Protein AF-0000000065946110 (afdb_homodimer)

Nearest PDB structures (foldseek):
  1fpo-assembly1_A  TM=9.416E-01  e=5.265E-18  Escherichia coli
  1fpo-assembly3_C  TM=9.640E-01  e=5.151E-16  Escherichia coli
  4it5-assembly1_C  TM=9.375E-01  e=3.146E-11  Vibrio cholerae
  4it5-assembly1_A  TM=9.368E-01  e=2.853E-11  Vibrio cholerae
  3bvo-assembly1_A  TM=9.526E-01  e=2.478E-07  Homo sapiens

Radius of gyration: 28.39 Å; Cα contacts (8 Å, |Δi|>4): 290; chains: 2; bounding box: 48×89×59 Å

Organism: Klebsiella variicola (strain 342) (NCBI:txid507522)

pLDDT: mean 92.91, std 8.22, range [47.97, 98.56]

Foldseek 3Di:
DALCVLLPHDLALDDDLVSLVVSLVVQCVVLPLVVCVVPPPVSSVVSVVSNVSSVVSSVQNNDNLSSLQSSLVVVPDHLPPDPPPQPPPVLVVVLVVLVVVLVVCLVVLPLVVLVVSLVVLVVVLVVLSVVLNVCRVVVVSVVNSSSSVSSVSSVVSSVVSVVSNVVSVVD/DALCVLLPHDLALDDDLVSLVVSLVVQCVVLPLVVCVVPPPVSSVVSVVSNVSSVVSSVQNNDNLSSLQSSLVVVPDHLPPDPPDQPDPVLVVVLVVLVVVLVVCLVVLPLVVLVVSLVVLVVVLVVLSVVLNVCRVVVVSVVNSSSSVSSVSSVVSSVVSVVSNVVSVVD

Secondary structure (DSSP, 8-state):
--HHHHTT--SSS---HHHHHHHHHHHHHHH-GGGGTTS-HHHHHHHHHHHHHHHHHHHHHHSHHHHHHHHHHHTT--TTT-------HHHHHHHHHHHHHHHHHHHHT-HHHHHHHHHHHHHHHHHHHHHHHHHHHTT-HHHHHHHHHHHHHHHHHHHHHHHHHHHHH--/--HHHHTT--SSS---HHHHHHHHHHHHHHH-GGGGTTS-HHHHHHHHHHHHHHHHHHHHHHSHHHHHHHHHHHTT--TTT-------HHHHHHHHHHHHHHHHHHHHT-HHHHHHHHHHHHHHHHHHHHHHHHHHHTT-HHHHHHHHHHHHHHHHHHHHHHHHHHHHH--

Solvent-accessible surface area (backbone atoms only — not comparable to full-atom values): 19024 Å² total; per-residue (Å²): 135,56,60,35,59,73,60,74,40,74,92,53,85,82,71,58,66,65,58,52,50,52,40,50,52,53,50,46,67,72,35,35,50,77,81,30,67,84,46,60,68,70,56,33,53,49,25,47,54,51,42,51,50,51,51,51,37,48,61,33,61,72,35,71,68,51,28,48,51,50,56,38,38,78,72,73,39,54,73,88,76,45,76,78,63,81,76,51,40,69,59,47,51,49,53,50,51,51,53,52,49,51,51,52,34,61,74,64,64,38,64,70,62,46,55,53,47,52,53,51,50,49,52,54,44,51,54,49,48,52,50,30,53,53,25,54,72,69,62,38,56,69,64,22,51,54,41,49,55,53,46,50,54,48,49,53,51,49,52,52,52,52,52,50,50,53,56,59,62,76,97,134,56,60,36,59,74,60,73,40,73,91,53,85,83,71,59,65,67,59,50,50,52,40,50,50,53,50,45,68,74,34,36,51,78,80,29,67,86,47,57,67,70,55,33,53,50,25,46,52,50,42,51,50,51,52,51,37,49,60,32,59,72,35,70,66,52,26,48,50,50,56,38,38,77,72,74,39,53,74,86,74,43,78,78,62,83,76,50,40,71,58,46,51,49,53,51,52,50,52,51,50,50,51,51,33,60,75,64,64,37,63,69,61,46,54,53,48,52,53,50,50,50,52,54,44,52,55,50,48,52,49,31,52,53,25,54,73,68,63,38,58,69,64,22,52,53,42,50,55,53,47,51,54,49,50,53,51,49,52,52,51,52,50,51,51,54,57,58,63,78,96

InterPro domains:
  IPR001623 DnaJ domain [PF00226] (2-70)
  IPR001623 DnaJ domain [PS50076] (2-74)
  IPR001623 DnaJ domain [SM00271] (1-66)
  IPR001623 DnaJ domain [cd06257] (2-61)
  IPR004640 Co-chaperone Hsc20 [MF_00682] (1-169)
  IPR004640 Co-chaperone Hsc20 [PTHR14021] (2-162)
  IPR004640 Co-chaperone Hsc20 [TIGR00714] (13-168)
  IPR009073 Co-chaperone HscB, C-terminal oligomerisation domain [PF07743] (88-161)
  IPR036386 HscB, C-terminal domain superfamily [G3DSA:1.20.1280.20] (80-170)
  IPR036386 HscB, C-terminal domain superfamily [SSF47144] (77-170)
  IPR036869 Chaperone J-domain superfamily [G3DSA:1.10.287.110] (1-79)
  IPR036869 Chaperone J-domain superfamily [SSF46565] (1-75)

Structure (mmCIF, N/CA/C/O backbone):
data_AF-0000000065946110-model_v1
#
loop_
_entity.id
_entity.type
_entity.pdbx_description
1 polymer 'Co-chaperone protein HscB'
#
loop_
_atom_site.group_PDB
_atom_site.id
_atom_site.type_symbol
_atom_site.label_atom_id
_atom_site.label_alt_id
_atom_site.label_comp_id
_atom_site.label_asym_id
_atom_site.label_entity_id
_atom_site.label_seq_id
_atom_site.pdbx_PDB_ins_code
_atom_site.Cartn_x
_atom_site.Cartn_y
_atom_site.Cartn_z
_atom_site.occupancy
_atom_site.B_iso_or_equiv
_atom_site.auth_seq_id
_atom_site.auth_comp_id
_atom_site.auth_asym_id
_atom_site.auth_atom_id
_atom_site.pdbx_PDB_model_num
ATOM 1 N N . MET A 1 1 ? -8.867 36.375 7.844 1 82.69 1 MET A N 1
ATOM 2 C CA . MET A 1 1 ? -7.531 36.406 8.43 1 82.69 1 MET A CA 1
ATOM 3 C C . MET A 1 1 ? -6.926 35 8.461 1 82.69 1 MET A C 1
ATOM 5 O O . MET A 1 1 ? -7.594 34.031 8.852 1 82.69 1 MET A O 1
ATOM 9 N N . ASP A 1 2 ? -5.691 34.875 7.871 1 94.12 2 ASP A N 1
ATOM 10 C CA . ASP A 1 2 ? -5.102 33.531 7.848 1 94.12 2 ASP A CA 1
ATOM 11 C C . ASP A 1 2 ? -4.473 33.188 9.195 1 94.12 2 ASP A C 1
ATOM 13 O O . ASP A 1 2 ? -4.273 34.062 10.039 1 94.12 2 ASP A O 1
ATOM 17 N N . TYR A 1 3 ? -4.164 31.984 9.398 1 97.25 3 TYR A N 1
ATOM 18 C CA . TYR A 1 3 ? -3.734 31.469 10.695 1 97.25 3 TYR A CA 1
ATOM 19 C C . TYR A 1 3 ? -2.395 32.062 11.102 1 97.25 3 TYR A C 1
ATOM 21 O O . TYR A 1 3 ? -2.131 32.281 12.289 1 97.25 3 TYR A O 1
ATOM 29 N N . PHE A 1 4 ? -1.511 32.406 10.102 1 97.12 4 PHE A N 1
ATOM 30 C CA . PHE A 1 4 ? -0.227 33 10.422 1 97.12 4 PHE A CA 1
ATOM 31 C C . PHE A 1 4 ? -0.422 34.406 10.984 1 97.12 4 PHE A C 1
ATOM 33 O O . PHE A 1 4 ? 0.166 34.75 12.016 1 97.12 4 PHE A O 1
ATOM 40 N N . THR A 1 5 ? -1.258 35.125 10.383 1 95.88 5 THR A N 1
ATOM 41 C CA . THR A 1 5 ? -1.57 36.5 10.828 1 95.88 5 THR A CA 1
ATOM 42 C C . THR A 1 5 ? -2.215 36.469 12.211 1 95.88 5 THR A C 1
ATOM 44 O O . THR A 1 5 ? -1.928 37.312 13.047 1 95.88 5 THR A O 1
ATOM 47 N N . LEU A 1 6 ? -3.09 35.469 12.367 1 96.19 6 LEU A N 1
ATOM 48 C CA . LEU A 1 6 ? -3.744 35.312 13.664 1 96.19 6 LEU A CA 1
ATOM 49 C C . LEU A 1 6 ? -2.715 35.25 14.789 1 96.19 6 LEU A C 1
ATOM 51 O O . LEU A 1 6 ? -2.92 35.812 15.867 1 96.19 6 LEU A O 1
ATOM 55 N N . PHE A 1 7 ? -1.602 34.625 14.547 1 96.88 7 PHE A N 1
ATOM 56 C CA . PHE A 1 7 ? -0.585 34.438 15.57 1 96.88 7 PHE A CA 1
ATOM 57 C C . PHE A 1 7 ? 0.538 35.469 15.43 1 96.88 7 PHE A C 1
ATOM 59 O O . PHE A 1 7 ? 1.576 35.344 16.078 1 96.88 7 PHE A O 1
ATOM 66 N N . GLY A 1 8 ? 0.345 36.406 14.547 1 94.81 8 GLY A N 1
ATOM 67 C CA . GLY A 1 8 ? 1.339 37.438 14.344 1 94.81 8 GLY A CA 1
ATOM 68 C C . GLY A 1 8 ? 2.625 36.938 13.719 1 94.81 8 GLY A C 1
ATOM 69 O O . GLY A 1 8 ? 3.711 37.406 14.047 1 94.81 8 GLY A O 1
ATOM 70 N N . LEU A 1 9 ? 2.559 35.906 13 1 95.44 9 LEU A N 1
ATOM 71 C CA . LEU A 1 9 ? 3.705 35.312 12.336 1 95.44 9 LEU A CA 1
ATOM 72 C C . LEU A 1 9 ? 3.643 35.531 10.828 1 95.44 9 LEU A C 1
ATOM 74 O O . LEU A 1 9 ? 2.557 35.688 10.266 1 95.44 9 LEU A O 1
ATOM 78 N N . PRO A 1 10 ? 4.867 35.625 10.211 1 93.19 10 PRO A N 1
ATOM 79 C CA . PRO A 1 10 ? 4.828 35.688 8.75 1 93.19 10 PRO A CA 1
ATOM 80 C C . PRO A 1 10 ? 4.277 34.406 8.133 1 93.19 10 PRO A C 1
ATOM 82 O O . PRO A 1 10 ? 4.449 33.312 8.688 1 93.19 10 PRO A O 1
ATOM 85 N N . ALA A 1 11 ? 3.66 34.5 6.961 1 92.88 11 ALA A N 1
ATOM 86 C CA . ALA A 1 11 ? 3.131 33.344 6.25 1 92.88 11 ALA A CA 1
ATOM 87 C C . ALA A 1 11 ? 4.25 32.562 5.559 1 92.88 11 ALA A C 1
ATOM 89 O O . ALA A 1 11 ? 4.387 32.625 4.336 1 92.88 11 ALA A O 1
ATOM 90 N N . SER A 1 12 ? 5.047 31.875 6.32 1 94.44 12 SER A N 1
ATOM 91 C CA . SER A 1 12 ? 6.168 31.062 5.855 1 94.44 12 SER A CA 1
ATOM 92 C C . SER A 1 12 ? 6.195 29.719 6.555 1 94.44 12 SER A C 1
ATOM 94 O O . SER A 1 12 ? 5.629 29.562 7.641 1 94.44 12 SER A O 1
ATOM 96 N N . TYR A 1 13 ? 6.762 28.797 5.895 1 96.81 13 TYR A N 1
ATOM 97 C CA . TYR A 1 13 ? 6.805 27.469 6.488 1 96.81 13 TYR A CA 1
ATOM 98 C C . TYR A 1 13 ? 7.691 27.453 7.727 1 96.81 13 TYR A C 1
ATOM 100 O O . TYR A 1 13 ? 7.352 26.812 8.734 1 96.81 13 TYR A O 1
ATOM 108 N N . THR A 1 14 ? 8.883 28.016 7.543 1 94 14 THR A N 1
ATOM 109 C CA . THR A 1 14 ? 9.773 28.078 8.703 1 94 14 THR A CA 1
ATOM 110 C C . THR A 1 14 ? 9.219 29.016 9.758 1 94 14 THR A C 1
ATOM 112 O O . THR A 1 14 ? 8.906 30.188 9.469 1 94 14 THR A O 1
ATOM 115 N N . LEU A 1 15 ? 8.93 28.453 10.93 1 93.75 15 LEU A N 1
ATOM 116 C CA . LEU A 1 15 ? 8.453 29.297 12.016 1 93.75 15 LEU A CA 1
ATOM 117 C C . LEU A 1 15 ? 8.953 28.781 13.367 1 93.75 15 LEU A C 1
ATOM 119 O O . LEU A 1 15 ? 9.406 27.641 13.469 1 93.75 15 LEU A O 1
ATOM 123 N N . SER A 1 16 ? 9 29.625 14.328 1 94.06 16 SER A N 1
ATOM 124 C CA . SER A 1 16 ? 9.375 29.266 15.688 1 94.06 16 SER A CA 1
ATOM 125 C C . SER A 1 16 ? 8.211 28.609 16.438 1 94.06 16 SER A C 1
ATOM 127 O O . SER A 1 16 ? 7.223 29.281 16.75 1 94.06 16 SER A O 1
ATOM 129 N N . LEU A 1 17 ? 8.359 27.375 16.75 1 95.19 17 LEU A N 1
ATOM 130 C CA . LEU A 1 17 ? 7.32 26.688 17.5 1 95.19 17 LEU A CA 1
ATOM 131 C C . LEU A 1 17 ? 7.152 27.281 18.891 1 95.19 17 LEU A C 1
ATOM 133 O O . LEU A 1 17 ? 6.051 27.297 19.438 1 95.19 17 LEU A O 1
ATOM 137 N N . GLU A 1 18 ? 8.242 27.766 19.391 1 95.75 18 GLU A N 1
ATOM 138 C CA . GLU A 1 18 ? 8.188 28.438 20.688 1 95.75 18 GLU A CA 1
ATOM 139 C C . GLU A 1 18 ? 7.336 29.703 20.625 1 95.75 18 GLU A C 1
ATOM 141 O O . GLU A 1 18 ? 6.473 29.922 21.484 1 95.75 18 GLU A O 1
ATOM 146 N N . GLN A 1 19 ? 7.645 30.484 19.641 1 96 19 GLN A N 1
ATOM 147 C CA . GLN A 1 19 ? 6.859 31.703 19.469 1 96 19 GLN A CA 1
ATOM 148 C C . GLN A 1 19 ? 5.387 31.375 19.234 1 96 19 GLN A C 1
ATOM 150 O O . GLN A 1 19 ? 4.504 32.062 19.781 1 96 19 GLN A O 1
ATOM 155 N N . LEU A 1 20 ? 5.09 30.422 18.422 1 97.44 20 LEU A N 1
ATOM 156 C CA . LEU A 1 20 ? 3.727 29.984 18.156 1 97.44 20 LEU A CA 1
ATOM 157 C C . LEU A 1 20 ? 3.021 29.594 19.453 1 97.44 20 LEU A C 1
ATOM 159 O O . LEU A 1 20 ? 1.871 29.969 19.672 1 97.44 20 LEU A O 1
ATOM 163 N N . ALA A 1 21 ? 3.684 28.812 20.266 1 97.19 21 ALA A N 1
ATOM 164 C CA . ALA A 1 21 ? 3.115 28.359 21.531 1 97.19 21 ALA A CA 1
ATOM 165 C C . ALA A 1 21 ? 2.809 29.547 22.438 1 97.19 21 ALA A C 1
ATOM 167 O O . ALA A 1 21 ? 1.753 29.578 23.078 1 97.19 21 ALA A O 1
ATOM 168 N N . VAL A 1 22 ? 3.736 30.469 22.547 1 96.62 22 VAL A N 1
ATOM 169 C CA . VAL A 1 22 ? 3.559 31.656 23.391 1 96.62 22 VAL A CA 1
ATOM 170 C C . VAL A 1 22 ? 2.334 32.438 22.938 1 96.62 22 VAL A C 1
ATOM 172 O O . VAL A 1 22 ? 1.499 32.844 23.75 1 96.62 22 VAL A O 1
ATOM 175 N N . ARG A 1 23 ? 2.264 32.688 21.656 1 96.44 23 ARG A N 1
ATOM 176 C CA . ARG A 1 23 ? 1.137 33.406 21.094 1 96.44 23 ARG A CA 1
ATOM 177 C C . ARG A 1 23 ? -0.173 32.656 21.312 1 96.44 23 ARG A C 1
ATOM 179 O O . ARG A 1 23 ? -1.215 33.281 21.547 1 96.44 23 ARG A O 1
ATOM 186 N N . TYR A 1 24 ? -0.196 31.344 21.125 1 97.5 24 TYR A N 1
ATOM 187 C CA . TYR A 1 24 ? -1.369 30.516 21.375 1 97.5 24 TYR A CA 1
ATOM 188 C C . TYR A 1 24 ? -1.88 30.703 22.797 1 97.5 24 TYR A C 1
ATOM 190 O O . TYR A 1 24 ? -3.074 30.906 23.016 1 97.5 24 TYR A O 1
ATOM 198 N N . GLN A 1 25 ? -0.943 30.656 23.734 1 96.06 25 GLN A N 1
ATOM 199 C CA . GLN A 1 25 ? -1.317 30.812 25.125 1 96.06 25 GLN A CA 1
ATOM 200 C C . GLN A 1 25 ? -1.891 32.219 25.391 1 96.06 25 GLN A C 1
ATOM 202 O O . GLN A 1 25 ? -2.877 32.344 26.125 1 96.06 25 GLN A O 1
ATOM 207 N N . ASP A 1 26 ? -1.274 33.188 24.875 1 96.25 26 ASP A N 1
ATOM 208 C CA . ASP A 1 26 ? -1.737 34.562 25.031 1 96.25 26 ASP A CA 1
ATOM 209 C C . ASP A 1 26 ? -3.16 34.719 24.5 1 96.25 26 ASP A C 1
ATOM 211 O O . ASP A 1 26 ? -4.016 35.312 25.172 1 96.25 26 ASP A O 1
ATOM 215 N N . LEU A 1 27 ? -3.406 34.219 23.344 1 95.38 27 LEU A N 1
ATOM 216 C CA . LEU A 1 27 ? -4.719 34.344 22.719 1 95.38 27 LEU A CA 1
ATOM 217 C C . LEU A 1 27 ? -5.766 33.562 23.484 1 95.38 27 LEU A C 1
ATOM 219 O O . LEU A 1 27 ? -6.906 34 23.625 1 95.38 27 LEU A O 1
ATOM 223 N N . GLN A 1 28 ? -5.391 32.375 23.875 1 92.06 28 GLN A N 1
ATOM 224 C CA . GLN A 1 28 ? -6.316 31.562 24.641 1 92.06 28 GLN A CA 1
ATOM 225 C C . GLN A 1 28 ? -6.73 32.25 25.938 1 92.06 28 GLN A C 1
ATOM 227 O O . GLN A 1 28 ? -7.887 32.188 26.344 1 92.06 28 GLN A O 1
ATOM 232 N N . ARG A 1 29 ? -5.762 32.906 26.594 1 92.56 29 ARG A N 1
ATOM 233 C CA . ARG A 1 29 ? -6.055 33.656 27.812 1 92.56 29 ARG A CA 1
ATOM 234 C C . ARG A 1 29 ? -6.988 34.812 27.531 1 92.56 29 ARG A C 1
ATOM 236 O O . ARG A 1 29 ? -7.898 35.094 28.312 1 92.56 29 ARG A O 1
ATOM 243 N N . GLN A 1 30 ? -6.797 35.375 26.469 1 91.81 30 GLN A N 1
ATOM 244 C CA . GLN A 1 30 ? -7.559 36.594 26.109 1 91.81 30 GLN A CA 1
ATOM 245 C C . GLN A 1 30 ? -8.992 36.219 25.719 1 91.81 30 GLN A C 1
ATOM 247 O O . GLN A 1 30 ? -9.922 36.969 26 1 91.81 30 GLN A O 1
ATOM 252 N N . TYR A 1 31 ? -9.211 35.031 25.109 1 91 31 TYR A N 1
ATOM 253 C CA . TYR A 1 31 ? -10.516 34.75 24.531 1 91 31 TYR A CA 1
ATOM 254 C C . TYR A 1 31 ? -11.117 33.5 25.172 1 91 31 TYR A C 1
ATOM 256 O O . TYR A 1 31 ? -12.055 32.906 24.641 1 91 31 TYR A O 1
ATOM 264 N N . HIS A 1 32 ? -10.578 33.094 26.25 1 89.75 32 HIS A N 1
ATOM 265 C CA . HIS A 1 32 ? -11.117 31.906 26.906 1 89.75 32 HIS A CA 1
ATOM 266 C C . HIS A 1 32 ? -12.594 32.094 27.25 1 89.75 32 HIS A C 1
ATOM 268 O O . HIS A 1 32 ? -12.977 33.094 27.844 1 89.75 32 HIS A O 1
ATOM 274 N N . PRO A 1 33 ? -13.32 31.094 26.891 1 86.88 33 PRO A N 1
ATOM 275 C CA . PRO A 1 33 ? -14.766 31.234 27.078 1 86.88 33 PRO A CA 1
ATOM 276 C C . PRO A 1 33 ? -15.148 31.562 28.516 1 86.88 33 PRO A C 1
ATOM 278 O O . PRO A 1 33 ? -16.109 32.281 28.75 1 86.88 33 PRO A O 1
ATOM 281 N N . ASP A 1 34 ? -14.43 31.031 29.453 1 88.38 34 ASP A N 1
ATOM 282 C CA . ASP A 1 34 ? -14.703 31.25 30.859 1 88.38 34 ASP A CA 1
ATOM 283 C C . ASP A 1 34 ? -14.641 32.719 31.219 1 88.38 34 ASP A C 1
ATOM 285 O O . ASP A 1 34 ? -15.266 33.188 32.188 1 88.38 34 ASP A O 1
ATOM 289 N N . LYS A 1 35 ? -13.875 33.531 30.531 1 88.69 35 LYS A N 1
ATOM 290 C CA . LYS A 1 35 ? -13.75 34.938 30.781 1 88.69 35 LYS A CA 1
ATOM 291 C C . LYS A 1 35 ? -15.016 35.688 30.359 1 88.69 35 LYS A C 1
ATOM 293 O O . LYS A 1 35 ? -15.242 36.812 30.797 1 88.69 35 LYS A O 1
ATOM 298 N N . PHE A 1 36 ? -15.789 35.031 29.594 1 90 36 PHE A N 1
ATOM 299 C CA . PHE A 1 36 ? -16.984 35.688 29.078 1 90 36 PHE A CA 1
ATOM 300 C C . PHE A 1 36 ? -18.25 35.031 29.625 1 90 36 PHE A C 1
ATOM 302 O O . PHE A 1 36 ? -19.328 35.188 29.047 1 90 36 PHE A O 1
ATOM 309 N N . ALA A 1 37 ? -18.031 34.25 30.578 1 88.38 37 ALA A N 1
ATOM 310 C CA . ALA A 1 37 ? -19.125 33.5 31.156 1 88.38 37 ALA A CA 1
ATOM 311 C C . ALA A 1 37 ? -20.266 34.406 31.562 1 88.38 37 ALA A C 1
ATOM 313 O O . ALA A 1 37 ? -21.438 34.062 31.469 1 88.38 37 ALA A O 1
ATOM 314 N N . SER A 1 38 ? -19.969 35.625 31.969 1 91.62 38 SER A N 1
ATOM 315 C CA . SER A 1 38 ? -20.984 36.562 32.438 1 91.62 38 SER A CA 1
ATOM 316 C C . SER A 1 38 ? -21.375 37.562 31.375 1 91.62 38 SER A C 1
ATOM 318 O O . SER A 1 38 ? -22.188 38.438 31.594 1 91.62 38 SER A O 1
ATOM 320 N N . ALA A 1 39 ? -20.812 37.438 30.281 1 89.88 39 ALA A N 1
ATOM 321 C CA . ALA A 1 39 ? -21.062 38.375 29.172 1 89.88 39 ALA A CA 1
ATOM 322 C C . ALA A 1 39 ? -22.375 38.031 28.469 1 89.88 39 ALA A C 1
ATOM 324 O O . ALA A 1 39 ? -22.953 36.969 28.703 1 89.88 39 ALA A O 1
ATOM 325 N N . PRO A 1 40 ? -22.969 39.031 27.734 1 93.06 40 PRO A N 1
ATOM 326 C CA . PRO A 1 40 ? -24.156 38.75 26.938 1 93.06 40 PRO A CA 1
ATOM 327 C C . PRO A 1 40 ? -23.984 37.562 26 1 93.06 40 PRO A C 1
ATOM 329 O O . PRO A 1 40 ? -22.844 37.219 25.625 1 93.06 40 PRO A O 1
ATOM 332 N N . ALA A 1 41 ? -25.016 36.875 25.594 1 90.62 41 ALA A N 1
ATOM 333 C CA . ALA A 1 41 ? -25.016 35.625 24.812 1 90.62 41 ALA A CA 1
ATOM 334 C C . ALA A 1 41 ? -24.25 35.812 23.5 1 90.62 41 ALA A C 1
ATOM 336 O O . ALA A 1 41 ? -23.516 34.906 23.094 1 90.62 41 ALA A O 1
ATOM 337 N N . ALA A 1 42 ? -24.438 36.938 22.906 1 92.5 42 ALA A N 1
ATOM 338 C CA . ALA A 1 42 ? -23.766 37.219 21.641 1 92.5 42 ALA A CA 1
ATOM 339 C C . ALA A 1 42 ? -22.25 37.219 21.828 1 92.5 42 ALA A C 1
ATOM 341 O O . ALA A 1 42 ? -21.5 36.719 20.984 1 92.5 42 ALA A O 1
ATOM 342 N N . GLU A 1 43 ? -21.812 37.781 22.953 1 90.38 43 GLU A N 1
ATOM 343 C CA . GLU A 1 43 ? -20.391 37.844 23.25 1 90.38 43 GLU A CA 1
ATOM 344 C C . GLU A 1 43 ? -19.844 36.469 23.641 1 90.38 43 GLU A C 1
ATOM 346 O O . GLU A 1 43 ? -18.703 36.125 23.328 1 90.38 43 GLU A O 1
ATOM 351 N N . GLN A 1 44 ? -20.594 35.719 24.281 1 91.44 44 GLN A N 1
ATOM 352 C CA . GLN A 1 44 ? -20.203 34.375 24.641 1 91.44 44 GLN A CA 1
ATOM 353 C C . GLN A 1 44 ? -19.984 33.5 23.391 1 91.44 44 GLN A C 1
ATOM 355 O O . GLN A 1 44 ? -19 32.781 23.281 1 91.44 44 GLN A O 1
ATOM 360 N N . LEU A 1 45 ? -20.969 33.594 22.453 1 92.44 45 LEU A N 1
ATOM 361 C CA . LEU A 1 45 ? -20.875 32.844 21.219 1 92.44 45 LEU A CA 1
ATOM 362 C C . LEU A 1 45 ? -19.641 33.281 20.422 1 92.44 45 LEU A C 1
ATOM 364 O O . LEU A 1 45 ? -18.938 32.438 19.844 1 92.44 45 LEU A O 1
ATOM 368 N N . ALA A 1 46 ? -19.375 34.531 20.375 1 92.12 46 ALA A N 1
ATOM 369 C CA . ALA A 1 46 ? -18.203 35.062 19.672 1 92.12 46 ALA A CA 1
ATOM 370 C C . ALA A 1 46 ? -16.922 34.5 20.281 1 92.12 46 ALA A C 1
ATOM 372 O O . ALA A 1 46 ? -15.977 34.156 19.562 1 92.12 46 ALA A O 1
ATOM 373 N N . ALA A 1 47 ? -16.906 34.469 21.641 1 90.81 47 ALA A N 1
ATOM 374 C CA . ALA A 1 47 ? -15.742 33.969 22.359 1 90.81 47 ALA A CA 1
ATOM 375 C C . ALA A 1 47 ? -15.5 32.5 22.031 1 90.81 47 ALA A C 1
ATOM 377 O O . ALA A 1 47 ? -14.352 32.062 21.844 1 90.81 47 ALA A O 1
ATOM 378 N N . VAL A 1 48 ? -16.531 31.75 21.969 1 91.81 48 VAL A N 1
ATOM 379 C CA . VAL A 1 48 ? -16.438 30.328 21.656 1 91.81 48 VAL A CA 1
ATOM 380 C C . VAL A 1 48 ? -15.922 30.156 20.219 1 91.81 48 VAL A C 1
ATOM 382 O O . VAL A 1 48 ? -15.047 29.328 19.969 1 91.81 48 VAL A O 1
ATOM 385 N N . GLN A 1 49 ? -16.453 30.938 19.328 1 93.56 49 GLN A N 1
ATOM 386 C CA . GLN A 1 49 ? -16.031 30.859 17.938 1 93.56 49 GLN A CA 1
ATOM 387 C C . GLN A 1 49 ? -14.57 31.234 17.781 1 93.56 49 GLN A C 1
ATOM 389 O O . GLN A 1 49 ? -13.828 30.578 17.047 1 93.56 49 GLN A O 1
ATOM 394 N N . HIS A 1 50 ? -14.141 32.281 18.469 1 92.06 50 HIS A N 1
ATOM 395 C CA . HIS A 1 50 ? -12.742 32.719 18.422 1 92.06 50 HIS A CA 1
ATOM 396 C C . HIS A 1 50 ? -11.812 31.656 18.984 1 92.06 50 HIS A C 1
ATOM 398 O O . HIS A 1 50 ? -10.766 31.359 18.406 1 92.06 50 HIS A O 1
ATOM 404 N N . SER A 1 51 ? -12.219 31.094 20.125 1 93.81 51 SER A N 1
ATOM 405 C CA . SER A 1 51 ? -11.422 30.047 20.75 1 93.81 51 SER A CA 1
ATOM 406 C C . SER A 1 51 ? -11.281 28.844 19.828 1 93.81 51 SER A C 1
ATOM 408 O O . SER A 1 51 ? -10.203 28.234 19.734 1 93.81 51 SER A O 1
ATOM 410 N N . ALA A 1 52 ? -12.328 28.516 19.125 1 94.81 52 ALA A N 1
ATOM 411 C CA . ALA A 1 52 ? -12.297 27.406 18.188 1 94.81 52 ALA A CA 1
ATOM 412 C C . ALA A 1 52 ? -11.32 27.672 17.047 1 94.81 52 ALA A C 1
ATOM 414 O O . ALA A 1 52 ? -10.578 26.781 16.625 1 94.81 52 ALA A O 1
ATOM 415 N N . THR A 1 53 ? -11.367 28.875 16.578 1 96.38 53 THR A N 1
ATOM 416 C CA . THR A 1 53 ? -10.477 29.266 15.492 1 96.38 53 THR A CA 1
ATOM 417 C C . THR A 1 53 ? -9.023 29.234 15.945 1 96.38 53 THR A C 1
ATOM 419 O O . THR A 1 53 ? -8.148 28.766 15.211 1 96.38 53 THR A O 1
ATOM 422 N N . ILE A 1 54 ? -8.758 29.688 17.141 1 96.75 54 ILE A N 1
ATOM 423 C CA . ILE A 1 54 ? -7.414 29.703 17.703 1 96.75 54 ILE A CA 1
ATOM 424 C C . ILE A 1 54 ? -6.891 28.281 17.844 1 96.75 54 ILE A C 1
ATOM 426 O O . ILE A 1 54 ? -5.75 27.984 17.469 1 96.75 54 ILE A O 1
ATOM 430 N N . ASN A 1 55 ? -7.738 27.453 18.359 1 96.62 55 ASN A N 1
ATOM 431 C CA . ASN A 1 55 ? -7.344 26.062 18.531 1 96.62 55 ASN A CA 1
ATOM 432 C C . ASN A 1 55 ? -7.051 25.391 17.188 1 96.62 55 ASN A C 1
ATOM 434 O O . ASN A 1 55 ? -6.07 24.656 17.047 1 96.62 55 ASN A O 1
ATOM 438 N N . GLN A 1 56 ? -7.902 25.641 16.234 1 97.25 56 GLN A N 1
ATOM 439 C CA . GLN A 1 56 ? -7.707 25.078 14.898 1 97.25 56 GLN A CA 1
ATOM 440 C C . GLN A 1 56 ? -6.41 25.594 14.266 1 97.25 56 GLN A C 1
ATOM 442 O O . GLN A 1 56 ? -5.668 24.828 13.656 1 97.25 56 GLN A O 1
ATOM 447 N N . ALA A 1 57 ? -6.176 26.797 14.406 1 97.81 57 ALA A N 1
ATOM 448 C CA . ALA A 1 57 ? -4.965 27.406 13.867 1 97.81 57 ALA A CA 1
ATOM 449 C C . ALA A 1 57 ? -3.717 26.812 14.523 1 97.81 57 ALA A C 1
ATOM 451 O O . ALA A 1 57 ? -2.729 26.531 13.852 1 97.81 57 ALA A O 1
ATOM 452 N N . TRP A 1 58 ? -3.766 26.609 15.836 1 97.62 58 TRP A N 1
ATOM 453 C CA . TRP A 1 58 ? -2.66 26.031 16.594 1 97.62 58 TRP A CA 1
ATOM 454 C C . TRP A 1 58 ? -2.369 24.609 16.109 1 97.62 58 TRP A C 1
ATOM 456 O O . TRP A 1 58 ? -1.226 24.281 15.789 1 97.62 58 TRP A O 1
ATOM 466 N N . GLN A 1 59 ? -3.385 23.875 16 1 97.31 59 GLN A N 1
ATOM 467 C CA . GLN A 1 59 ? -3.225 22.484 15.578 1 97.31 59 GLN A CA 1
ATOM 468 C C . GLN A 1 59 ? -2.672 22.406 14.156 1 97.31 59 GLN A C 1
ATOM 470 O O . GLN A 1 59 ? -1.858 21.531 13.844 1 97.31 59 GLN A O 1
ATOM 475 N N . THR A 1 60 ? -3.09 23.25 13.344 1 97.69 60 THR A N 1
ATOM 476 C CA . THR A 1 60 ? -2.682 23.266 11.945 1 97.69 60 THR A CA 1
ATOM 477 C C . THR A 1 60 ? -1.221 23.672 11.812 1 97.69 60 THR A C 1
ATOM 479 O O . THR A 1 60 ? -0.447 23.031 11.102 1 97.69 60 THR A O 1
ATOM 482 N N . LEU A 1 61 ? -0.809 24.703 12.492 1 97.81 61 LEU A N 1
ATOM 483 C CA . LEU A 1 61 ? 0.502 25.297 12.266 1 97.81 61 LEU A CA 1
ATOM 484 C C . LEU A 1 61 ? 1.583 24.547 13.031 1 97.81 61 LEU A C 1
ATOM 486 O O . LEU A 1 61 ? 2.762 24.594 12.672 1 97.81 61 LEU A O 1
ATOM 490 N N . ARG A 1 62 ? 1.188 23.844 14.117 1 96.94 62 ARG A N 1
ATOM 491 C CA . ARG A 1 62 ? 2.193 23.203 14.953 1 96.94 62 ARG A CA 1
ATOM 492 C C . ARG A 1 62 ? 2.779 21.969 14.266 1 96.94 62 ARG A C 1
ATOM 494 O O . ARG A 1 62 ? 3.938 21.609 14.5 1 96.94 62 ARG A O 1
ATOM 501 N N . HIS A 1 63 ? 2.043 21.328 13.445 1 95.25 63 HIS A N 1
ATOM 502 C CA . HIS A 1 63 ? 2.494 20.109 12.758 1 95.25 63 HIS A CA 1
ATOM 503 C C . HIS A 1 63 ? 3.037 20.438 11.375 1 95.25 63 HIS A C 1
ATOM 505 O O . HIS A 1 63 ? 2.387 21.141 10.594 1 95.25 63 HIS A O 1
ATOM 511 N N . PRO A 1 64 ? 4.16 19.828 11.094 1 95.69 64 PRO A N 1
ATOM 512 C CA . PRO A 1 64 ? 4.832 20.172 9.844 1 95.69 64 PRO A CA 1
ATOM 513 C C . PRO A 1 64 ? 3.963 19.906 8.609 1 95.69 64 PRO A C 1
ATOM 515 O O . PRO A 1 64 ? 3.891 20.75 7.711 1 95.69 64 PRO A O 1
ATOM 518 N N . LEU A 1 65 ? 3.303 18.781 8.531 1 95.94 65 LEU A N 1
ATOM 519 C CA . LEU A 1 65 ? 2.561 18.438 7.324 1 95.94 65 LEU A CA 1
ATOM 520 C C . LEU A 1 65 ? 1.311 19.297 7.191 1 95.94 65 LEU A C 1
ATOM 522 O O . LEU A 1 65 ? 1.023 19.828 6.113 1 95.94 65 LEU A O 1
ATOM 526 N N . THR A 1 66 ? 0.543 19.438 8.25 1 96.62 66 THR A N 1
ATOM 527 C CA . THR A 1 66 ? -0.65 20.266 8.172 1 96.62 66 THR A CA 1
ATOM 528 C C . THR A 1 66 ? -0.274 21.734 7.941 1 96.62 66 THR A C 1
ATOM 530 O O . THR A 1 66 ? -1.004 22.469 7.277 1 96.62 66 THR A O 1
ATOM 533 N N . ARG A 1 67 ? 0.848 22.172 8.492 1 97.25 67 ARG A N 1
ATOM 534 C CA . ARG A 1 67 ? 1.349 23.531 8.25 1 97.25 67 ARG A CA 1
ATOM 535 C C . ARG A 1 67 ? 1.651 23.734 6.773 1 97.25 67 ARG A C 1
ATOM 537 O O . ARG A 1 67 ? 1.273 24.766 6.199 1 97.25 67 ARG A O 1
ATOM 544 N N . ALA A 1 68 ? 2.318 22.797 6.203 1 97.81 68 ALA A N 1
ATOM 545 C CA . ALA A 1 68 ? 2.637 22.875 4.781 1 97.81 68 ALA A CA 1
ATOM 546 C C . ALA A 1 68 ? 1.366 22.922 3.938 1 97.81 68 ALA A C 1
ATOM 548 O O . ALA A 1 68 ? 1.261 23.734 3.01 1 97.81 68 ALA A O 1
ATOM 549 N N . GLU A 1 69 ? 0.43 22.078 4.23 1 96.44 69 GLU A N 1
ATOM 550 C CA . GLU A 1 69 ? -0.838 22.047 3.506 1 96.44 69 GLU A CA 1
ATOM 551 C C . GLU A 1 69 ? -1.564 23.391 3.602 1 96.44 69 GLU A C 1
ATOM 553 O O . GLU A 1 69 ? -2.125 23.875 2.615 1 96.44 69 GLU A O 1
ATOM 558 N N . TYR A 1 70 ? -1.556 23.906 4.77 1 96.81 70 TYR A N 1
ATOM 559 C CA . TYR A 1 70 ? -2.217 25.188 4.973 1 96.81 70 TYR A CA 1
ATOM 560 C C . TYR A 1 70 ? -1.537 26.281 4.164 1 96.81 70 TYR A C 1
ATOM 562 O O . TYR A 1 70 ? -2.207 27.078 3.496 1 96.81 70 TYR A O 1
ATOM 570 N N . LEU A 1 71 ? -0.258 26.359 4.195 1 97.19 71 LEU A N 1
ATOM 571 C CA . LEU A 1 71 ? 0.489 27.359 3.428 1 97.19 71 LEU A CA 1
ATOM 572 C C . LEU A 1 71 ? 0.175 27.234 1.939 1 97.19 71 LEU A C 1
ATOM 574 O O . LEU A 1 71 ? -0.047 28.25 1.267 1 97.19 71 LEU A O 1
ATOM 578 N N . LEU A 1 72 ? 0.172 26.047 1.496 1 97 72 LEU A N 1
ATOM 579 C CA . LEU A 1 72 ? -0.152 25.812 0.094 1 97 72 LEU A CA 1
ATOM 580 C C . LEU A 1 72 ? -1.566 26.297 -0.225 1 97 72 LEU A C 1
ATOM 582 O O . LEU A 1 72 ? -1.812 26.844 -1.297 1 97 72 LEU A O 1
ATOM 586 N N . SER A 1 73 ? -2.469 26.016 0.706 1 95.75 73 SER A N 1
ATOM 587 C CA . SER A 1 73 ? -3.848 26.438 0.491 1 95.75 73 SER A CA 1
ATOM 588 C C . SER A 1 73 ? -3.936 27.953 0.34 1 95.75 73 SER A C 1
ATOM 590 O O . SER A 1 73 ? -4.766 28.469 -0.417 1 95.75 73 SER A O 1
ATOM 592 N N . LEU A 1 74 ? -3.115 28.719 1.01 1 95.38 74 LEU A N 1
ATOM 593 C CA . LEU A 1 74 ? -3.074 30.172 0.903 1 95.38 74 LEU A CA 1
ATOM 594 C C . LEU A 1 74 ? -2.619 30.594 -0.488 1 95.38 74 LEU A C 1
ATOM 596 O O . LEU A 1 74 ? -2.846 31.75 -0.893 1 95.38 74 LEU A O 1
ATOM 600 N N . HIS A 1 75 ? -2.033 29.719 -1.137 1 94.75 75 HIS A N 1
ATOM 601 C CA . HIS A 1 75 ? -1.536 30.031 -2.473 1 94.75 75 HIS A CA 1
ATOM 602 C C . HIS A 1 75 ? -2.359 29.328 -3.545 1 94.75 75 HIS A C 1
ATOM 604 O O . HIS A 1 75 ? -1.885 29.125 -4.664 1 94.75 75 HIS A O 1
ATOM 610 N N . GLY A 1 76 ? -3.492 28.766 -3.107 1 92.81 76 GLY A N 1
ATOM 611 C CA . GLY A 1 76 ? -4.461 28.281 -4.082 1 92.81 76 GLY A CA 1
ATOM 612 C C . GLY A 1 76 ? -4.406 26.781 -4.293 1 92.81 76 GLY A C 1
ATOM 613 O O . GLY A 1 76 ? -5.082 26.25 -5.176 1 92.81 76 GLY A O 1
ATOM 614 N N . PHE A 1 77 ? -3.586 26.141 -3.498 1 91.38 77 PHE A N 1
ATOM 615 C CA . PHE A 1 77 ? -3.486 24.688 -3.631 1 91.38 77 PHE A CA 1
ATOM 616 C C . PHE A 1 77 ? -4.301 24 -2.551 1 91.38 77 PHE A C 1
ATOM 618 O O . PHE A 1 77 ? -3.982 24.094 -1.364 1 91.38 77 PHE A O 1
ATOM 625 N N . ASP A 1 78 ? -5.367 23.406 -2.922 1 88 78 ASP A N 1
ATOM 626 C CA . ASP A 1 78 ? -6.199 22.656 -1.987 1 88 78 ASP A CA 1
ATOM 627 C C . ASP A 1 78 ? -5.914 21.156 -2.076 1 88 78 ASP A C 1
ATOM 629 O O . ASP A 1 78 ? -6.492 20.453 -2.912 1 88 78 ASP A O 1
ATOM 633 N N . LEU A 1 79 ? -5.09 20.719 -1.238 1 87 79 LEU A N 1
ATOM 634 C CA . LEU A 1 79 ? -4.648 19.328 -1.279 1 87 79 LEU A CA 1
ATOM 635 C C . LEU A 1 79 ? -5.711 18.406 -0.699 1 87 79 LEU A C 1
ATOM 637 O O . LEU A 1 79 ? -5.699 17.203 -0.958 1 87 79 LEU A O 1
ATOM 641 N N . ALA A 1 80 ? -6.621 18.938 0.154 1 74 80 ALA A N 1
ATOM 642 C CA . ALA A 1 80 ? -7.66 18.094 0.735 1 74 80 ALA A CA 1
ATOM 643 C C . ALA A 1 80 ? -8.688 17.688 -0.317 1 74 80 ALA A C 1
ATOM 645 O O . ALA A 1 80 ? -9.258 16.594 -0.248 1 74 80 ALA A O 1
ATOM 646 N N . SER A 1 81 ? -9.039 18.5 -1.11 1 63.44 81 SER A N 1
ATOM 647 C CA . SER A 1 81 ? -10.117 18.312 -2.068 1 63.44 81 SER A CA 1
ATOM 648 C C . SER A 1 81 ? -9.594 17.766 -3.393 1 63.44 81 SER A C 1
ATOM 650 O O . SER A 1 81 ? -10.352 17.203 -4.191 1 63.44 81 SER A O 1
ATOM 652 N N . GLU A 1 82 ? -8.461 18.266 -3.736 1 56.88 82 GLU A N 1
ATOM 653 C CA . GLU A 1 82 ? -7.984 17.969 -5.082 1 56.88 82 GLU A CA 1
ATOM 654 C C . GLU A 1 82 ? -7.535 16.5 -5.188 1 56.88 82 GLU A C 1
ATOM 656 O O . GLU A 1 82 ? -6.918 15.969 -4.266 1 56.88 82 GLU A O 1
ATOM 661 N N . GLN A 1 83 ? -8.289 15.961 -5.934 1 51.38 83 GLN A N 1
ATOM 662 C CA . GLN A 1 83 ? -7.883 14.648 -6.426 1 51.38 83 GLN A CA 1
ATOM 663 C C . GLN A 1 83 ? -6.449 14.672 -6.938 1 51.38 83 GLN A C 1
ATOM 665 O O . GLN A 1 83 ? -6.164 14.172 -8.031 1 51.38 83 GLN A O 1
ATOM 670 N N . HIS A 1 84 ? -5.68 15.859 -6.848 1 56.56 84 HIS A N 1
ATOM 671 C CA . HIS A 1 84 ? -4.352 15.742 -7.438 1 56.56 84 HIS A CA 1
ATOM 672 C C . HIS A 1 84 ? -3.604 14.539 -6.887 1 56.56 84 HIS A C 1
ATOM 674 O O . HIS A 1 84 ? -3.119 14.57 -5.754 1 56.56 84 HIS A O 1
ATOM 680 N N . THR A 1 85 ? -3.936 13.523 -7.492 1 64.38 85 THR A N 1
ATOM 681 C CA . THR A 1 85 ? -3.482 12.148 -7.301 1 64.38 85 THR A CA 1
ATOM 682 C C . THR A 1 85 ? -2.002 12.016 -7.645 1 64.38 85 THR A C 1
ATOM 684 O O . THR A 1 85 ? -1.468 12.805 -8.43 1 64.38 85 THR A O 1
ATOM 687 N N . VAL A 1 86 ? -1.212 11.656 -6.676 1 77.69 86 VAL A N 1
ATOM 688 C CA . VAL A 1 86 ? 0.177 11.297 -6.945 1 77.69 86 VAL A CA 1
ATOM 689 C C . VAL A 1 86 ? 0.259 10.484 -8.234 1 77.69 86 VAL A C 1
ATOM 691 O O . VAL A 1 86 ? -0.427 9.469 -8.383 1 77.69 86 VAL A O 1
ATOM 694 N N . ARG A 1 87 ? 0.979 11.117 -9.297 1 82.38 87 ARG A N 1
ATOM 695 C CA . ARG A 1 87 ? 1.11 10.453 -10.586 1 82.38 87 ARG A CA 1
ATOM 696 C C . ARG A 1 87 ? 2.488 9.812 -10.734 1 82.38 87 ARG A C 1
ATOM 698 O O . ARG A 1 87 ? 2.812 9.258 -11.789 1 82.38 87 ARG A O 1
ATOM 705 N N . ASP A 1 88 ? 3.168 9.82 -9.656 1 89.62 88 ASP A N 1
ATOM 706 C CA . ASP A 1 88 ? 4.516 9.266 -9.633 1 89.62 88 ASP A CA 1
ATOM 707 C C . ASP A 1 88 ? 4.477 7.758 -9.383 1 89.62 88 ASP A C 1
ATOM 709 O O . ASP A 1 88 ? 4.473 7.312 -8.227 1 89.62 88 ASP A O 1
ATOM 713 N N . THR A 1 89 ? 4.566 7.055 -10.453 1 89.25 89 THR A N 1
ATOM 714 C CA . THR A 1 89 ? 4.41 5.605 -10.391 1 89.25 89 THR A CA 1
ATOM 715 C C . THR A 1 89 ? 5.523 4.977 -9.562 1 89.25 89 THR A C 1
ATOM 717 O O . THR A 1 89 ? 5.281 4.031 -8.805 1 89.25 89 THR A O 1
ATOM 720 N N . ALA A 1 90 ? 6.68 5.504 -9.781 1 90.81 90 ALA A N 1
ATOM 721 C CA . ALA A 1 90 ? 7.816 4.977 -9.031 1 90.81 90 ALA A CA 1
ATOM 722 C C . ALA A 1 90 ? 7.602 5.137 -7.527 1 90.81 90 ALA A C 1
ATOM 724 O O . ALA A 1 90 ? 7.887 4.223 -6.754 1 90.81 90 ALA A O 1
ATOM 725 N N . PHE A 1 91 ? 7.125 6.234 -7.129 1 93.75 91 PHE A N 1
ATOM 726 C CA . PHE A 1 91 ? 6.836 6.473 -5.719 1 93.75 91 PHE A CA 1
ATOM 727 C C . PHE A 1 91 ? 5.742 5.531 -5.223 1 93.75 91 PHE A C 1
ATOM 729 O O . PHE A 1 91 ? 5.867 4.945 -4.145 1 93.75 91 PHE A O 1
ATOM 736 N N . LEU A 1 92 ? 4.715 5.449 -6.016 1 93.38 92 LEU A N 1
ATOM 737 C CA . LEU A 1 92 ? 3.596 4.609 -5.605 1 93.38 92 LEU A CA 1
ATOM 738 C C . LEU A 1 92 ? 4.031 3.152 -5.469 1 93.38 92 LEU A C 1
ATOM 740 O O . LEU A 1 92 ? 3.646 2.473 -4.516 1 93.38 92 LEU A O 1
ATOM 744 N N . MET A 1 93 ? 4.828 2.674 -6.309 1 91.56 93 MET A N 1
ATOM 745 C CA . MET A 1 93 ? 5.344 1.311 -6.242 1 91.56 93 MET A CA 1
ATOM 746 C C . MET A 1 93 ? 6.191 1.109 -4.992 1 91.56 93 MET A C 1
ATOM 748 O O . MET A 1 93 ? 6.07 0.091 -4.309 1 91.56 93 MET A O 1
ATOM 752 N N . GLU A 1 94 ? 6.969 2.023 -4.738 1 93.5 94 GLU A N 1
ATOM 753 C CA . GLU A 1 94 ? 7.797 1.958 -3.539 1 93.5 94 GLU A CA 1
ATOM 754 C C . GLU A 1 94 ? 6.938 1.88 -2.281 1 93.5 94 GLU A C 1
ATOM 756 O O . GLU A 1 94 ? 7.23 1.104 -1.369 1 93.5 94 GLU A O 1
ATOM 761 N N . GLN A 1 95 ? 5.957 2.713 -2.23 1 94.88 95 GLN A N 1
ATOM 762 C CA . GLN A 1 95 ? 5.047 2.709 -1.091 1 94.88 95 GLN A CA 1
ATOM 763 C C . GLN A 1 95 ? 4.387 1.344 -0.919 1 94.88 95 GLN A C 1
ATOM 765 O O . GLN A 1 95 ? 4.285 0.833 0.198 1 94.88 95 GLN A O 1
ATOM 770 N N . LEU A 1 96 ? 3.963 0.789 -2.033 1 93.19 96 LEU A N 1
ATOM 771 C CA . LEU A 1 96 ? 3.338 -0.528 -1.981 1 93.19 96 LEU A CA 1
ATOM 772 C C . LEU A 1 96 ? 4.32 -1.577 -1.473 1 93.19 96 LEU A C 1
ATOM 774 O O . LEU A 1 96 ? 3.967 -2.416 -0.642 1 93.19 96 LEU A O 1
ATOM 778 N N . GLU A 1 97 ? 5.484 -1.517 -1.928 1 93.25 97 GLU A N 1
ATOM 779 C CA . GLU A 1 97 ? 6.512 -2.457 -1.492 1 93.25 97 GLU A CA 1
ATOM 780 C C . GLU A 1 97 ? 6.797 -2.314 0 1 93.25 97 GLU A C 1
ATOM 782 O O . GLU A 1 97 ? 6.957 -3.312 0.705 1 93.25 97 GLU A O 1
ATOM 787 N N . LEU A 1 98 ? 6.879 -1.127 0.472 1 96.81 98 LEU A N 1
ATOM 788 C CA . LEU A 1 98 ? 7.113 -0.868 1.888 1 96.81 98 LEU A CA 1
ATOM 789 C C . LEU A 1 98 ? 5.973 -1.419 2.738 1 96.81 98 LEU A C 1
ATOM 791 O O . LEU A 1 98 ? 6.211 -2.023 3.787 1 96.81 98 LEU A O 1
ATOM 795 N N . ARG A 1 99 ? 4.777 -1.207 2.295 1 95.5 99 ARG A N 1
ATOM 796 C CA . ARG A 1 99 ? 3.627 -1.685 3.053 1 95.5 99 ARG A CA 1
ATOM 797 C C . ARG A 1 99 ? 3.578 -3.20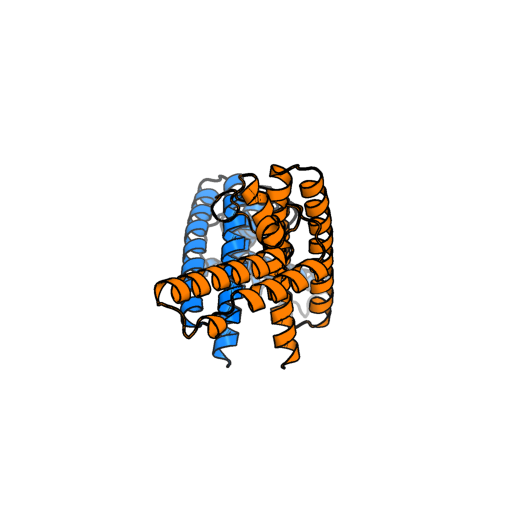9 3.072 1 95.5 99 ARG A C 1
ATOM 799 O O . ARG A 1 99 ? 3.205 -3.811 4.082 1 95.5 99 ARG A O 1
ATOM 806 N N . GLU A 1 100 ? 3.93 -3.818 1.991 1 94.44 100 GLU A N 1
ATOM 807 C CA . GLU A 1 100 ? 4.035 -5.273 1.953 1 94.44 100 GLU A CA 1
ATOM 808 C C . GLU A 1 100 ? 5.102 -5.773 2.924 1 94.44 100 GLU A C 1
ATOM 810 O O . GLU A 1 100 ? 4.891 -6.766 3.627 1 94.44 100 GLU A O 1
ATOM 815 N N . GLU A 1 101 ? 6.18 -5.133 2.906 1 96.44 101 GLU A N 1
ATOM 816 C CA . GLU A 1 101 ? 7.242 -5.508 3.836 1 96.44 101 GLU A CA 1
ATOM 817 C C . GLU A 1 101 ? 6.777 -5.391 5.285 1 96.44 101 GLU A C 1
ATOM 819 O O . GLU A 1 101 ? 7.043 -6.273 6.102 1 96.44 101 GLU A O 1
ATOM 824 N N . LEU A 1 102 ? 6.086 -4.309 5.613 1 96.62 102 LEU A N 1
ATOM 825 C CA . LEU A 1 102 ? 5.574 -4.125 6.965 1 96.62 102 LEU A CA 1
ATOM 826 C C . LEU A 1 102 ? 4.633 -5.258 7.348 1 96.62 102 LEU A C 1
ATOM 828 O O . LEU A 1 102 ? 4.688 -5.77 8.469 1 96.62 102 LEU A O 1
ATOM 832 N N . ASP A 1 103 ? 3.777 -5.656 6.426 1 93.44 103 ASP A N 1
ATOM 833 C CA . ASP A 1 103 ? 2.869 -6.773 6.652 1 93.44 103 ASP A CA 1
ATOM 834 C C . ASP A 1 103 ? 3.643 -8.047 7 1 93.44 103 ASP A C 1
ATOM 836 O O . ASP A 1 103 ? 3.273 -8.766 7.93 1 93.44 103 ASP A O 1
ATOM 840 N N . GLU A 1 104 ? 4.629 -8.273 6.238 1 94.12 104 GLU A N 1
ATOM 841 C CA . GLU A 1 104 ? 5.438 -9.469 6.453 1 94.12 104 GLU A CA 1
ATOM 842 C C . GLU A 1 104 ? 6.113 -9.438 7.82 1 94.12 104 GLU A C 1
ATOM 844 O O . GLU A 1 104 ? 6.176 -10.461 8.508 1 94.12 104 GLU A O 1
ATOM 849 N N . ILE A 1 105 ? 6.617 -8.328 8.195 1 95.94 105 ILE A N 1
ATOM 850 C CA . ILE A 1 105 ? 7.27 -8.148 9.492 1 95.94 105 ILE A CA 1
ATOM 851 C C . ILE A 1 105 ? 6.27 -8.438 10.609 1 95.94 105 ILE A C 1
ATOM 853 O O . ILE A 1 105 ? 6.594 -9.125 11.578 1 95.94 105 ILE A O 1
ATOM 857 N N . GLY A 1 106 ? 5.109 -7.836 10.477 1 92.69 106 GLY A N 1
ATOM 858 C CA . GLY A 1 106 ? 4.07 -8.062 11.469 1 92.69 106 GLY A CA 1
ATOM 859 C C . GLY A 1 106 ? 3.686 -9.523 11.609 1 92.69 106 GLY A C 1
ATOM 860 O O . GLY A 1 106 ? 3.518 -10.023 12.727 1 92.69 106 GLY A O 1
ATOM 861 N N . GLN A 1 107 ? 3.561 -10.188 10.523 1 89.88 107 GLN A N 1
ATOM 862 C CA . GLN A 1 107 ? 3.213 -11.602 10.547 1 89.88 107 GLN A CA 1
ATOM 863 C C . GLN A 1 107 ? 4.316 -12.438 11.188 1 89.88 107 GLN A C 1
ATOM 865 O O . GLN A 1 107 ? 4.039 -13.375 11.93 1 89.88 107 GLN A O 1
ATOM 870 N N . ALA A 1 108 ? 5.488 -12.078 10.969 1 93.56 108 ALA A N 1
ATOM 871 C CA . ALA A 1 108 ? 6.637 -12.812 11.508 1 93.56 108 ALA A CA 1
ATOM 872 C C . ALA A 1 108 ? 6.934 -12.391 12.938 1 93.56 108 ALA A C 1
ATOM 874 O O . ALA A 1 108 ? 7.746 -13.016 13.625 1 93.56 108 ALA A O 1
ATOM 875 N N . LYS A 1 109 ? 6.348 -11.352 13.359 1 93.25 109 LYS A N 1
ATOM 876 C CA . LYS A 1 109 ? 6.621 -10.773 14.672 1 93.25 109 LYS A CA 1
ATOM 877 C C . LYS A 1 109 ? 8.117 -10.531 14.867 1 93.25 109 LYS A C 1
ATOM 879 O O . LYS A 1 109 ? 8.68 -10.867 15.906 1 93.25 109 LYS A O 1
ATOM 884 N N . ASP A 1 110 ? 8.711 -10.117 13.883 1 95.5 110 ASP A N 1
ATOM 885 C CA . ASP A 1 110 ? 10.148 -9.875 13.852 1 95.5 110 ASP A CA 1
ATOM 886 C C . ASP A 1 110 ? 10.484 -8.484 14.375 1 95.5 110 ASP A C 1
ATOM 888 O O . ASP A 1 110 ? 10.555 -7.523 13.609 1 95.5 110 ASP A O 1
ATOM 892 N N . GLU A 1 111 ? 10.883 -8.375 15.609 1 95.25 111 GLU A N 1
ATOM 893 C CA . GLU A 1 111 ? 11.086 -7.086 16.281 1 95.25 111 GLU A CA 1
ATOM 894 C C . GLU A 1 111 ? 12.312 -6.363 15.719 1 95.25 111 GLU A C 1
ATOM 896 O O . GLU A 1 111 ? 12.289 -5.145 15.547 1 95.25 111 GLU A O 1
ATOM 901 N N . ALA A 1 112 ? 13.32 -7.125 15.484 1 97.06 112 ALA A N 1
ATOM 902 C CA . ALA A 1 112 ? 14.555 -6.52 14.984 1 97.06 112 ALA A CA 1
ATOM 903 C C . ALA A 1 112 ? 14.344 -5.918 13.594 1 97.06 112 ALA A C 1
ATOM 905 O O . ALA A 1 112 ? 14.781 -4.797 13.32 1 97.06 112 ALA A O 1
ATOM 906 N N . ARG A 1 113 ? 13.719 -6.59 12.711 1 97.44 113 ARG A N 1
ATOM 907 C CA . ARG A 1 113 ? 13.406 -6.102 11.367 1 97.44 113 ARG A CA 1
ATOM 908 C C . ARG A 1 113 ? 12.469 -4.902 11.422 1 97.44 113 ARG A C 1
ATOM 910 O O . ARG A 1 113 ? 12.57 -3.988 10.602 1 97.44 113 ARG A O 1
ATOM 917 N N . LEU A 1 114 ? 11.539 -4.914 12.375 1 97.81 114 LEU A N 1
ATOM 918 C CA . LEU A 1 114 ? 10.609 -3.799 12.531 1 97.81 114 LEU A CA 1
ATOM 919 C C . LEU A 1 114 ? 11.359 -2.523 12.914 1 97.81 114 LEU A C 1
ATOM 921 O O . LEU A 1 114 ? 11.086 -1.452 12.367 1 97.81 114 L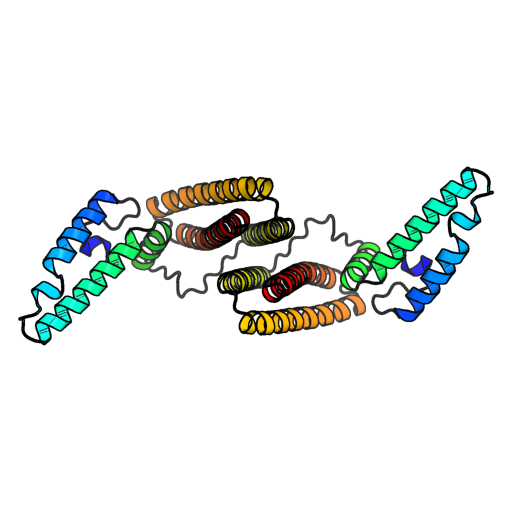EU A O 1
ATOM 925 N N . GLU A 1 115 ? 12.305 -2.67 13.859 1 97.69 115 GLU A N 1
ATOM 926 C CA . GLU A 1 115 ? 13.086 -1.514 14.281 1 97.69 115 GLU A CA 1
ATOM 927 C C . GLU A 1 115 ? 13.867 -0.919 13.117 1 97.69 115 GLU A C 1
ATOM 929 O O . GLU A 1 115 ? 13.906 0.302 12.945 1 97.69 115 GLU A O 1
ATOM 934 N N . ALA A 1 116 ? 14.477 -1.8 12.359 1 98.44 116 ALA A N 1
ATOM 935 C CA . ALA A 1 116 ? 15.227 -1.347 11.195 1 98.44 116 ALA A CA 1
ATOM 936 C C . ALA A 1 116 ? 14.312 -0.692 10.164 1 98.44 116 ALA A C 1
ATOM 938 O O . ALA A 1 116 ? 14.68 0.3 9.531 1 98.44 116 ALA A O 1
ATOM 939 N N . PHE A 1 117 ? 13.172 -1.264 10 1 98.56 117 PHE A N 1
ATOM 940 C CA . PHE A 1 117 ? 12.18 -0.739 9.07 1 98.56 117 PHE A CA 1
ATOM 941 C C . PHE A 1 117 ? 11.75 0.664 9.477 1 98.56 117 PHE A C 1
ATOM 943 O O . PHE A 1 117 ? 11.664 1.562 8.641 1 98.56 117 PHE A O 1
ATOM 950 N N . ILE A 1 118 ? 11.445 0.885 10.75 1 98.25 118 ILE A N 1
ATOM 951 C CA . ILE A 1 118 ? 11 2.178 11.258 1 98.25 118 ILE A CA 1
ATOM 952 C C . ILE A 1 118 ? 12.086 3.227 11.016 1 98.25 118 ILE A C 1
ATOM 954 O O . ILE A 1 118 ? 11.789 4.348 10.602 1 98.25 118 ILE A O 1
ATOM 958 N N . LYS A 1 119 ? 13.344 2.857 11.188 1 98.38 119 LYS A N 1
ATOM 959 C CA . LYS A 1 119 ? 14.453 3.77 10.938 1 98.38 119 LYS A CA 1
ATOM 960 C C . LYS A 1 119 ? 14.547 4.137 9.461 1 98.38 119 LYS A C 1
ATOM 962 O O . LYS A 1 119 ? 14.789 5.297 9.117 1 98.38 119 LYS A O 1
ATOM 967 N N . ARG A 1 120 ? 14.367 3.168 8.625 1 98.44 120 ARG A N 1
ATOM 968 C CA . ARG A 1 120 ? 14.422 3.4 7.184 1 98.44 120 ARG A CA 1
ATOM 969 C C . ARG A 1 120 ? 13.297 4.336 6.738 1 98.44 120 ARG A C 1
ATOM 971 O O . ARG A 1 120 ? 13.531 5.27 5.965 1 98.44 120 ARG A O 1
ATOM 978 N N . VAL A 1 121 ? 12.078 4.09 7.176 1 98.25 121 VAL A N 1
ATOM 979 C CA . VAL A 1 121 ? 10.938 4.918 6.805 1 98.25 121 VAL A CA 1
ATOM 980 C C . VAL A 1 121 ? 11.141 6.344 7.316 1 98.25 121 VAL A C 1
ATOM 982 O O . VAL A 1 121 ? 10.805 7.309 6.625 1 98.25 121 VAL A O 1
ATOM 985 N N . LYS A 1 122 ? 11.656 6.473 8.531 1 97.81 122 LYS A N 1
ATOM 986 C CA . LYS A 1 122 ? 11.953 7.793 9.078 1 97.81 122 LYS A CA 1
ATOM 987 C C . LYS A 1 122 ? 12.953 8.539 8.195 1 97.81 122 LYS A C 1
ATOM 989 O O . LYS A 1 122 ? 12.805 9.734 7.945 1 97.81 122 LYS A O 1
ATOM 994 N N . ALA A 1 123 ? 13.992 7.836 7.758 1 98.31 123 ALA A N 1
ATOM 995 C CA . ALA A 1 123 ? 14.992 8.453 6.887 1 98.31 123 ALA A CA 1
ATOM 996 C C . ALA A 1 123 ? 14.375 8.891 5.566 1 98.31 123 ALA A C 1
ATOM 998 O O . ALA A 1 123 ? 14.695 9.969 5.051 1 98.31 123 ALA A O 1
ATOM 999 N N . LEU A 1 124 ? 13.531 8.062 5 1 98 124 LEU A N 1
ATOM 1000 C CA . LEU A 1 124 ? 12.828 8.414 3.773 1 98 124 LEU A CA 1
ATOM 1001 C C . LEU A 1 124 ? 11.961 9.648 3.977 1 98 124 LEU A C 1
ATOM 1003 O O . LEU A 1 124 ? 11.945 10.547 3.129 1 98 124 LEU A O 1
ATOM 1007 N N . PHE A 1 125 ? 11.25 9.734 5.098 1 97.88 125 PHE A N 1
ATOM 1008 C CA . PHE A 1 125 ? 10.414 10.883 5.426 1 97.88 125 PHE A CA 1
ATOM 1009 C C . PHE A 1 125 ? 11.25 12.148 5.535 1 97.88 125 PHE A C 1
ATOM 1011 O O . PHE A 1 125 ? 10.906 13.18 4.953 1 97.88 125 PHE A O 1
ATOM 1018 N N . ASP A 1 126 ? 12.359 12.047 6.262 1 98 126 ASP A N 1
ATOM 1019 C CA . ASP A 1 126 ? 13.203 13.211 6.512 1 98 126 ASP A CA 1
ATOM 1020 C C . ASP A 1 126 ? 13.766 13.773 5.207 1 98 126 ASP A C 1
ATOM 1022 O O . ASP A 1 126 ? 13.82 14.992 5.023 1 98 126 ASP A O 1
ATOM 1026 N N . THR A 1 127 ? 14.148 12.922 4.355 1 98.19 127 THR A N 1
ATOM 1027 C CA . THR A 1 127 ? 14.68 13.344 3.064 1 98.19 127 THR A CA 1
ATOM 1028 C C . THR A 1 127 ? 13.625 14.102 2.264 1 98.19 127 THR A C 1
ATOM 1030 O O . THR A 1 127 ? 13.906 15.18 1.728 1 98.19 127 THR A O 1
ATOM 1033 N N . ARG A 1 128 ? 12.461 13.586 2.207 1 97.81 128 ARG A N 1
ATOM 1034 C CA . ARG A 1 128 ? 11.391 14.234 1.455 1 97.81 128 ARG A CA 1
ATOM 1035 C C . ARG A 1 128 ? 10.922 15.5 2.154 1 97.81 128 ARG A C 1
ATOM 1037 O O . ARG A 1 128 ? 10.531 16.469 1.497 1 97.81 128 ARG A O 1
ATOM 1044 N N . HIS A 1 129 ? 10.938 15.406 3.461 1 98 129 HIS A N 1
ATOM 1045 C CA . HIS A 1 129 ? 10.594 16.609 4.227 1 98 129 HIS A CA 1
ATOM 1046 C C . HIS A 1 129 ? 11.531 17.766 3.889 1 98 129 HIS A C 1
ATOM 1048 O O . HIS A 1 129 ? 11.078 18.891 3.686 1 98 129 HIS A O 1
ATOM 1054 N N . GLN A 1 130 ? 12.805 17.484 3.795 1 98.19 130 GLN A N 1
ATOM 1055 C CA . GLN A 1 130 ? 13.781 18.5 3.441 1 98.19 130 GLN A CA 1
ATOM 1056 C C . GLN A 1 130 ? 13.516 19.062 2.045 1 98.19 130 GLN A C 1
ATOM 1058 O O . GLN A 1 130 ? 13.625 20.266 1.815 1 98.19 130 GLN A O 1
ATOM 1063 N N . LEU A 1 131 ? 13.195 18.203 1.191 1 98.38 131 LEU A N 1
ATOM 1064 C CA . LEU A 1 131 ? 12.844 18.625 -0.158 1 98.38 131 LEU A CA 1
ATOM 1065 C C . LEU A 1 131 ? 11.633 19.562 -0.136 1 98.38 131 LEU A C 1
ATOM 1067 O O . LEU A 1 131 ? 11.617 20.578 -0.822 1 98.38 131 LEU A O 1
ATOM 1071 N N . MET A 1 132 ? 10.609 19.188 0.616 1 98.19 132 MET A N 1
ATOM 1072 C CA . MET A 1 132 ? 9.398 20 0.756 1 98.19 132 MET A CA 1
ATOM 1073 C C . MET A 1 132 ? 9.742 21.391 1.257 1 98.19 132 MET A C 1
ATOM 1075 O O . MET A 1 132 ? 9.25 22.391 0.718 1 98.19 132 MET A O 1
ATOM 1079 N N . VAL A 1 133 ? 10.625 21.438 2.279 1 97.94 133 VAL A N 1
ATOM 1080 C CA . VAL A 1 133 ? 11.008 22.719 2.869 1 97.94 133 VAL A CA 1
ATOM 1081 C C . VAL A 1 133 ? 11.656 23.594 1.811 1 97.94 133 VAL A C 1
ATOM 1083 O O . VAL A 1 133 ? 11.32 24.781 1.683 1 97.94 133 VAL A O 1
ATOM 1086 N N . GLU A 1 134 ? 12.539 23 1.031 1 98.25 134 GLU A N 1
ATOM 1087 C CA . GLU A 1 134 ? 13.227 23.75 -0.026 1 98.25 134 GLU A CA 1
ATOM 1088 C C . GLU A 1 134 ? 12.234 24.234 -1.078 1 98.25 134 GLU A C 1
ATOM 1090 O O . GLU A 1 134 ? 12.32 25.391 -1.527 1 98.25 134 GLU A O 1
ATOM 1095 N N . GLN A 1 135 ? 11.328 23.422 -1.444 1 98.31 135 GLN A N 1
ATOM 1096 C CA . GLN A 1 135 ? 10.352 23.766 -2.469 1 98.31 135 GLN A CA 1
ATOM 1097 C C . GLN A 1 135 ? 9.43 24.875 -1.992 1 98.31 135 GLN A C 1
ATOM 1099 O O . GLN A 1 135 ? 9.094 25.781 -2.76 1 98.31 135 GLN A O 1
ATOM 1104 N N . LEU A 1 136 ? 9 24.828 -0.783 1 97.94 136 LEU A N 1
ATOM 1105 C CA . LEU A 1 136 ? 8.156 25.875 -0.218 1 97.94 136 LEU A CA 1
ATOM 1106 C C . LEU A 1 136 ? 8.914 27.188 -0.129 1 97.94 136 LEU A C 1
ATOM 1108 O O . LEU A 1 136 ? 8.359 28.25 -0.433 1 97.94 136 LEU A O 1
ATOM 1112 N N . GLN A 1 137 ? 10.188 27.109 0.271 1 96.56 137 GLN A N 1
ATOM 1113 C CA . GLN A 1 137 ? 11.023 28.297 0.375 1 96.56 137 GLN A CA 1
ATOM 1114 C C . GLN A 1 137 ? 11.227 28.953 -0.991 1 96.56 137 GLN A C 1
ATOM 1116 O O . GLN A 1 137 ? 11.258 30.172 -1.104 1 96.56 137 GLN A O 1
ATOM 1121 N N . ASN A 1 138 ? 11.336 28.172 -1.965 1 97.5 138 ASN A N 1
ATOM 1122 C CA . ASN A 1 138 ? 11.57 28.656 -3.32 1 97.5 138 ASN A CA 1
ATOM 1123 C C . ASN A 1 138 ? 10.258 28.953 -4.043 1 97.5 138 ASN A C 1
ATOM 1125 O O . ASN A 1 138 ? 10.258 29.266 -5.234 1 97.5 138 ASN A O 1
ATOM 1129 N N . GLU A 1 139 ? 9.188 28.781 -3.367 1 96.75 139 GLU A N 1
ATOM 1130 C CA . GLU A 1 139 ? 7.844 29.062 -3.857 1 96.75 139 GLU A CA 1
ATOM 1131 C C . GLU A 1 139 ? 7.52 28.234 -5.098 1 96.75 139 GLU A C 1
ATOM 1133 O O . GLU A 1 139 ? 6.867 28.719 -6.023 1 96.75 139 GLU A O 1
ATOM 1138 N N . THR A 1 140 ? 8.148 27.109 -5.207 1 97.19 140 THR A N 1
ATOM 1139 C CA . THR A 1 140 ? 7.738 26.141 -6.211 1 97.19 140 THR A CA 1
ATOM 1140 C C . THR A 1 140 ? 6.531 25.344 -5.727 1 97.19 140 THR A C 1
ATOM 1142 O O . THR A 1 140 ? 6.648 24.156 -5.406 1 97.19 140 THR A O 1
ATOM 1145 N N . TRP A 1 141 ? 5.363 25.906 -5.844 1 95.81 141 TRP A N 1
ATOM 1146 C CA . TRP A 1 141 ? 4.168 25.484 -5.121 1 95.81 141 TRP A CA 1
ATOM 1147 C C . TRP A 1 141 ? 3.658 24.141 -5.648 1 95.81 141 TRP A C 1
ATOM 1149 O O . TRP A 1 141 ? 3.271 23.281 -4.867 1 95.81 141 TRP A O 1
ATOM 1159 N N . ASP A 1 142 ? 3.729 23.938 -6.949 1 93.94 142 ASP A N 1
ATOM 1160 C CA . ASP A 1 142 ? 3.258 22.688 -7.539 1 93.94 142 ASP A CA 1
ATOM 1161 C C . ASP A 1 142 ? 4.098 21.5 -7.062 1 93.94 142 ASP A C 1
ATOM 1163 O O . ASP A 1 142 ? 3.555 20.469 -6.668 1 93.94 142 ASP A O 1
ATOM 1167 N N . ALA A 1 143 ? 5.383 21.719 -7.133 1 95.75 143 ALA A N 1
ATOM 1168 C CA . ALA A 1 143 ? 6.301 20.672 -6.695 1 95.75 143 ALA A CA 1
ATOM 1169 C C . ALA A 1 143 ? 6.129 20.391 -5.207 1 95.75 143 ALA A C 1
ATOM 1171 O O . ALA A 1 143 ? 6.156 19.219 -4.785 1 95.75 143 ALA A O 1
ATOM 1172 N N . ALA A 1 144 ? 5.941 21.453 -4.402 1 97.06 144 ALA A N 1
ATOM 1173 C CA . ALA A 1 144 ? 5.742 21.281 -2.965 1 97.06 144 ALA A CA 1
ATOM 1174 C C . ALA A 1 144 ? 4.457 20.516 -2.672 1 97.06 144 ALA A C 1
ATOM 1176 O O . ALA A 1 144 ? 4.426 19.656 -1.783 1 97.06 144 ALA A O 1
ATOM 1177 N N . ALA A 1 145 ? 3.439 20.828 -3.447 1 95.62 145 ALA A N 1
ATOM 1178 C CA . ALA A 1 145 ? 2.166 20.141 -3.268 1 95.62 145 ALA A CA 1
ATOM 1179 C C . ALA A 1 145 ? 2.318 18.641 -3.5 1 95.62 145 ALA A C 1
ATOM 1181 O O . ALA A 1 145 ? 1.815 17.828 -2.719 1 95.62 145 ALA A O 1
ATOM 1182 N N . ASP A 1 146 ? 3.01 18.297 -4.531 1 94.5 146 ASP A N 1
ATOM 1183 C CA . ASP A 1 146 ? 3.26 16.891 -4.824 1 94.5 146 ASP A CA 1
ATOM 1184 C C . ASP A 1 146 ? 4.051 16.234 -3.695 1 94.5 146 ASP A C 1
ATOM 1186 O O . ASP A 1 146 ? 3.732 15.117 -3.283 1 94.5 146 ASP A O 1
ATOM 1190 N N . THR A 1 147 ? 5.039 16.922 -3.199 1 96.69 147 THR A N 1
ATOM 1191 C CA . THR A 1 147 ? 5.879 16.391 -2.137 1 96.69 147 THR A CA 1
ATOM 1192 C C . THR A 1 147 ? 5.082 16.219 -0.847 1 96.69 147 THR A C 1
ATOM 1194 O O . THR A 1 147 ? 5.25 15.227 -0.132 1 96.69 147 THR A O 1
ATOM 1197 N N . VAL A 1 148 ? 4.18 17.141 -0.557 1 96.56 148 VAL A N 1
ATOM 1198 C CA . VAL A 1 148 ? 3.346 17.031 0.636 1 96.56 148 VAL A CA 1
ATOM 1199 C C . VAL A 1 148 ? 2.451 15.797 0.529 1 96.56 148 VAL A C 1
ATOM 1201 O O . VAL A 1 148 ? 2.293 15.047 1.497 1 96.56 148 VAL A O 1
ATOM 1204 N N . ARG A 1 149 ? 1.905 15.578 -0.642 1 93.5 149 ARG A N 1
ATOM 1205 C CA . ARG A 1 149 ? 1.08 14.391 -0.847 1 93.5 149 ARG A CA 1
ATOM 1206 C C . ARG A 1 149 ? 1.872 13.117 -0.57 1 93.5 149 ARG A C 1
ATOM 1208 O O . ARG A 1 149 ? 1.375 12.203 0.089 1 93.5 149 ARG A O 1
ATOM 1215 N N . LYS A 1 150 ? 3.031 13.07 -1.058 1 95.19 150 LYS A N 1
ATOM 1216 C CA . LYS A 1 150 ? 3.895 11.914 -0.855 1 95.19 150 LYS A CA 1
ATOM 1217 C C . LYS A 1 150 ? 4.242 11.734 0.621 1 95.19 150 LYS A C 1
ATOM 1219 O O . LYS A 1 150 ? 4.258 10.609 1.129 1 95.19 150 LYS A O 1
ATOM 1224 N N . LEU A 1 151 ? 4.477 12.797 1.286 1 96.69 151 LEU A N 1
ATOM 1225 C CA . LEU A 1 151 ? 4.812 12.758 2.705 1 96.69 151 LEU A CA 1
ATOM 1226 C C . LEU A 1 151 ? 3.641 12.234 3.527 1 96.69 151 LEU A C 1
ATOM 1228 O O . LEU A 1 151 ? 3.838 11.57 4.547 1 96.69 151 LEU A O 1
ATOM 1232 N N . ARG A 1 152 ? 2.461 12.539 3.072 1 94 152 ARG A N 1
ATOM 1233 C CA . ARG A 1 152 ? 1.29 12.023 3.775 1 94 152 ARG A CA 1
ATOM 1234 C C . ARG A 1 152 ? 1.281 10.492 3.777 1 94 152 ARG A C 1
ATOM 1236 O O . ARG A 1 152 ? 0.96 9.875 4.793 1 94 152 ARG A O 1
ATOM 1243 N N . PHE A 1 153 ? 1.639 9.883 2.67 1 93.44 153 PHE A N 1
ATOM 1244 C CA . PHE A 1 153 ? 1.729 8.43 2.584 1 93.44 153 PHE A CA 1
ATOM 1245 C C . PHE A 1 153 ? 2.76 7.895 3.568 1 93.44 153 PHE A C 1
ATOM 1247 O O . PHE A 1 153 ? 2.494 6.934 4.293 1 93.44 153 PHE A O 1
ATOM 1254 N N . LEU A 1 154 ? 3.877 8.508 3.559 1 96.25 154 LEU A N 1
ATOM 1255 C CA . LEU A 1 154 ? 4.961 8.055 4.426 1 96.25 154 LEU A CA 1
ATOM 1256 C C . LEU A 1 154 ? 4.59 8.227 5.895 1 96.25 154 LEU A C 1
ATOM 1258 O O . LEU A 1 154 ? 4.945 7.391 6.73 1 96.25 154 LEU A O 1
ATOM 1262 N N . ASP A 1 155 ? 3.928 9.289 6.145 1 95.75 155 ASP A N 1
ATOM 1263 C CA . ASP A 1 155 ? 3.502 9.555 7.516 1 95.75 155 ASP A CA 1
ATOM 1264 C C . ASP A 1 155 ? 2.537 8.484 8.008 1 95.75 155 ASP A C 1
ATOM 1266 O O . ASP A 1 155 ? 2.654 8.008 9.141 1 95.75 155 ASP A O 1
ATOM 1270 N N . LYS A 1 156 ? 1.603 8.148 7.191 1 94.62 156 LYS A N 1
ATOM 1271 C CA . LYS A 1 156 ? 0.667 7.082 7.547 1 94.62 156 LYS A CA 1
ATOM 1272 C C . LYS A 1 156 ? 1.394 5.758 7.758 1 94.62 156 LYS A C 1
ATOM 1274 O O . LYS A 1 156 ? 1.07 5.004 8.68 1 94.62 156 LYS A O 1
ATOM 1279 N N . LEU A 1 157 ? 2.289 5.457 6.906 1 96.81 157 LEU A N 1
ATOM 1280 C CA . LEU A 1 157 ? 3.078 4.234 7.016 1 96.81 157 LEU A CA 1
ATOM 1281 C C . LEU A 1 157 ? 3.871 4.215 8.32 1 96.81 157 LEU A C 1
ATOM 1283 O O . LEU A 1 157 ? 3.908 3.195 9.016 1 96.81 157 LEU A O 1
ATOM 1287 N N . ARG A 1 158 ? 4.543 5.312 8.594 1 96.5 158 ARG A N 1
ATOM 1288 C CA . ARG A 1 158 ? 5.293 5.441 9.836 1 96.5 158 ARG A CA 1
ATOM 1289 C C . ARG A 1 158 ? 4.398 5.191 11.047 1 96.5 158 ARG A C 1
ATOM 1291 O O . ARG A 1 158 ? 4.77 4.449 11.961 1 96.5 158 ARG A O 1
ATOM 1298 N N . SER A 1 159 ? 3.287 5.805 11.07 1 95.5 159 SER A N 1
ATOM 1299 C CA . SER A 1 159 ? 2.33 5.625 12.156 1 95.5 159 SER A CA 1
ATOM 1300 C C . SER A 1 159 ? 1.934 4.16 12.312 1 95.5 159 SER A C 1
ATOM 1302 O O . SER A 1 159 ? 1.868 3.645 13.43 1 95.5 159 SER A O 1
ATOM 1304 N N . SER A 1 160 ? 1.666 3.492 11.203 1 95.12 160 SER A N 1
ATOM 1305 C CA . SER A 1 160 ? 1.307 2.078 11.227 1 95.12 160 SER A CA 1
ATOM 1306 C C . SER A 1 160 ? 2.434 1.229 11.805 1 95.12 160 SER A C 1
ATOM 1308 O O . SER A 1 160 ? 2.186 0.31 12.586 1 95.12 160 SER A O 1
ATOM 1310 N N . ALA A 1 161 ? 3.605 1.517 11.438 1 97 161 ALA A N 1
ATOM 1311 C CA . ALA A 1 161 ? 4.766 0.777 11.922 1 97 161 ALA A CA 1
ATOM 1312 C C . ALA A 1 161 ? 4.953 0.975 13.422 1 97 161 ALA A C 1
ATOM 1314 O O . ALA A 1 161 ? 5.258 0.025 14.148 1 97 161 ALA A O 1
ATOM 1315 N N . GLU A 1 162 ? 4.762 2.158 13.859 1 95.5 162 GLU A N 1
ATOM 1316 C CA . GLU A 1 162 ? 4.891 2.455 15.281 1 95.5 162 GLU A CA 1
ATOM 1317 C C . GLU A 1 162 ? 3.805 1.752 16.094 1 95.5 162 GLU A C 1
ATOM 1319 O O . GLU A 1 162 ? 4.059 1.281 17.203 1 95.5 162 GLU A O 1
ATOM 1324 N N . GLU A 1 163 ? 2.668 1.727 15.602 1 93.62 163 GLU A N 1
ATOM 1325 C CA . GLU A 1 163 ? 1.585 1.007 16.266 1 93.62 163 GLU A CA 1
ATOM 1326 C C . GLU A 1 163 ? 1.895 -0.484 16.375 1 93.62 163 GLU A C 1
ATOM 1328 O O . GLU A 1 163 ? 1.603 -1.116 17.391 1 93.62 163 GLU A O 1
ATOM 1333 N N . LEU A 1 164 ? 2.391 -1.043 15.289 1 93 164 LEU A N 1
ATOM 1334 C CA . LEU A 1 164 ? 2.797 -2.445 15.305 1 93 164 LEU A CA 1
ATOM 1335 C C . LEU A 1 164 ? 3.85 -2.699 16.375 1 93 164 LEU A C 1
ATOM 1337 O O . LEU A 1 164 ? 3.809 -3.723 17.062 1 93 164 LEU A O 1
ATOM 1341 N N . GLU A 1 165 ? 4.797 -1.76 16.516 1 93.94 165 GLU A N 1
ATOM 1342 C CA . GLU A 1 165 ? 5.836 -1.863 17.531 1 93.94 165 GLU A CA 1
ATOM 1343 C C . GLU A 1 165 ? 5.234 -1.898 18.938 1 93.94 165 GLU A C 1
ATOM 1345 O O . GLU A 1 165 ? 5.668 -2.678 19.781 1 93.94 165 GLU A O 1
ATOM 1350 N N . GLU A 1 166 ? 4.266 -1.124 19.156 1 91.44 166 GLU A N 1
ATOM 1351 C CA . GLU A 1 166 ? 3.59 -1.081 20.453 1 91.44 166 GLU A CA 1
ATOM 1352 C C . GLU A 1 166 ? 2.887 -2.402 20.75 1 91.44 166 GLU A C 1
ATOM 1354 O O . GLU A 1 166 ? 2.889 -2.867 21.891 1 91.44 166 GLU A O 1
ATOM 1359 N N . LYS A 1 167 ? 2.305 -2.994 19.734 1 86.19 167 LYS A N 1
ATOM 1360 C CA . LYS A 1 167 ? 1.593 -4.258 19.891 1 86.19 167 LYS A CA 1
ATOM 1361 C C . LYS A 1 167 ? 2.562 -5.402 20.172 1 86.19 167 LYS A C 1
ATOM 1363 O O . LYS A 1 167 ? 2.238 -6.328 20.922 1 86.19 167 LYS A O 1
ATOM 1368 N N . LEU A 1 168 ? 3.682 -5.383 19.531 1 84.69 168 LEU A N 1
ATOM 1369 C CA . LEU A 1 168 ? 4.672 -6.438 19.719 1 84.69 168 LEU A CA 1
ATOM 1370 C C . LEU A 1 168 ? 5.328 -6.316 21.094 1 84.69 168 LEU A C 1
ATOM 1372 O O . LEU A 1 168 ? 5.746 -7.316 21.672 1 84.69 168 LEU A O 1
ATOM 1376 N N . LEU A 1 169 ? 5.492 -5.109 21.547 1 75.31 169 LEU A N 1
ATOM 1377 C CA . LEU A 1 169 ? 6.055 -4.906 22.891 1 75.31 169 LEU A CA 1
ATOM 1378 C C . LEU A 1 169 ? 5.047 -5.285 23.969 1 75.31 169 LEU A C 1
ATOM 1380 O O . LEU A 1 169 ? 5.43 -5.676 25.062 1 75.31 169 LEU A O 1
ATOM 1384 N N . ASP A 1 170 ? 3.711 -5.012 23.891 1 67.75 170 ASP A N 1
ATOM 1385 C CA . ASP A 1 170 ? 2.725 -5.363 24.906 1 67.75 170 ASP A CA 1
ATOM 1386 C C . ASP A 1 170 ? 2.551 -6.879 25 1 67.75 170 ASP A C 1
ATOM 1388 O O . ASP A 1 170 ? 1.814 -7.371 25.859 1 67.75 170 ASP A O 1
ATOM 1392 N N . PHE A 1 171 ? 3.145 -7.668 24.125 1 47.97 171 PHE A N 1
ATOM 1393 C CA . PHE A 1 171 ? 3.17 -9.102 24.375 1 47.97 171 PHE A CA 1
ATOM 1394 C C . PHE A 1 171 ? 4.504 -9.523 24.984 1 47.97 171 PHE A C 1
ATOM 1396 O O . PHE A 1 171 ? 5.547 -8.953 24.656 1 47.97 171 PHE A O 1
ATOM 1403 N N . MET B 1 1 ? 11.094 -29.719 -21.594 1 82.81 1 MET B N 1
ATOM 1404 C CA . MET B 1 1 ? 9.672 -30.047 -21.547 1 82.81 1 MET B CA 1
ATOM 1405 C C . MET B 1 1 ? 8.945 -29.141 -20.562 1 82.81 1 MET B C 1
ATOM 1407 O O . MET B 1 1 ? 9.414 -28.906 -19.453 1 82.81 1 MET B O 1
ATOM 1411 N N . ASP B 1 2 ? 7.859 -28.469 -21.078 1 94.12 2 ASP B N 1
ATOM 1412 C CA . ASP B 1 2 ? 7.156 -27.562 -20.172 1 94.12 2 ASP B CA 1
ATOM 1413 C C . ASP B 1 2 ? 6.23 -28.328 -19.234 1 94.12 2 ASP B C 1
ATOM 1415 O O . ASP B 1 2 ? 5.953 -29.516 -19.453 1 94.12 2 ASP B O 1
ATOM 1419 N N . TYR B 1 3 ? 5.766 -27.719 -18.25 1 97.25 3 TYR B N 1
ATOM 1420 C CA . TYR B 1 3 ? 5.027 -28.359 -17.172 1 97.25 3 TYR B CA 1
ATOM 1421 C C . TYR B 1 3 ? 3.703 -28.922 -17.672 1 97.25 3 TYR B C 1
ATOM 1423 O O . TYR B 1 3 ? 3.223 -29.938 -17.172 1 97.25 3 TYR B O 1
ATOM 1431 N N . PHE B 1 4 ? 3.078 -28.25 -18.703 1 97.06 4 PHE B N 1
ATOM 1432 C CA . PHE B 1 4 ? 1.825 -28.75 -19.25 1 97.06 4 PHE B CA 1
ATOM 1433 C C . PHE B 1 4 ? 2.041 -30.078 -19.953 1 97.06 4 PHE B C 1
ATOM 1435 O O . PHE B 1 4 ? 1.292 -31.031 -19.734 1 97.06 4 PHE B O 1
ATOM 1442 N N . THR B 1 5 ? 3.057 -30.141 -20.703 1 95.88 5 THR B N 1
ATOM 1443 C CA . THR B 1 5 ? 3.404 -31.375 -21.422 1 95.88 5 THR B CA 1
ATOM 1444 C C . THR B 1 5 ? 3.744 -32.5 -20.453 1 95.88 5 THR B C 1
ATOM 1446 O O . THR B 1 5 ? 3.377 -33.656 -20.672 1 95.88 5 THR B O 1
ATOM 1449 N N . LEU B 1 6 ? 4.461 -32.094 -19.406 1 96.19 6 LEU B N 1
ATOM 1450 C CA . LEU B 1 6 ? 4.812 -33.062 -18.375 1 96.19 6 LEU B CA 1
ATOM 1451 C C . LEU B 1 6 ? 3.57 -33.781 -17.859 1 96.19 6 LEU B C 1
ATOM 1453 O O . LEU B 1 6 ? 3.604 -35 -17.609 1 96.19 6 LEU B O 1
ATOM 1457 N N . PHE B 1 7 ? 2.482 -33.125 -17.766 1 96.88 7 PHE B N 1
ATOM 1458 C CA . PHE B 1 7 ? 1.26 -33.688 -17.203 1 96.88 7 PHE B CA 1
ATOM 1459 C C . PHE B 1 7 ? 0.301 -34.094 -18.328 1 96.88 7 PHE B C 1
ATOM 1461 O O . PHE B 1 7 ? -0.856 -34.438 -18.062 1 96.88 7 PHE B O 1
ATOM 1468 N N . GLY B 1 8 ? 0.76 -34 -19.547 1 94.81 8 GLY B N 1
ATOM 1469 C CA . GLY B 1 8 ? -0.059 -34.406 -20.688 1 94.81 8 GLY B CA 1
ATOM 1470 C C . GLY B 1 8 ? -1.232 -33.469 -20.922 1 94.81 8 GLY B C 1
ATOM 1471 O O . GLY B 1 8 ? -2.309 -33.906 -21.328 1 94.81 8 GLY B O 1
ATOM 1472 N N . LEU B 1 9 ? -1.124 -32.281 -20.547 1 95.44 9 LEU B N 1
ATOM 1473 C CA . LEU B 1 9 ? -2.162 -31.281 -20.719 1 95.44 9 LEU B CA 1
ATOM 1474 C C . LEU B 1 9 ? -1.765 -30.25 -21.781 1 95.44 9 LEU B C 1
ATOM 1476 O O . LEU B 1 9 ? -0.576 -30.016 -22 1 95.44 9 LEU B O 1
ATOM 1480 N N . PRO B 1 10 ? -2.814 -29.719 -22.484 1 93.12 10 PRO B N 1
ATOM 1481 C CA . PRO B 1 10 ? -2.469 -28.609 -23.375 1 93.12 10 PRO B CA 1
ATOM 1482 C C . PRO B 1 10 ? -1.938 -27.391 -22.641 1 93.12 10 PRO B C 1
ATOM 1484 O O . PRO B 1 10 ? -2.336 -27.125 -21.5 1 93.12 10 PRO B O 1
ATOM 1487 N N . ALA B 1 11 ? -1.079 -26.625 -23.297 1 92.81 11 ALA B N 1
ATOM 1488 C CA . ALA B 1 11 ? -0.54 -25.391 -22.719 1 92.81 11 ALA B CA 1
ATOM 1489 C C . ALA B 1 11 ? -1.566 -24.266 -22.75 1 92.81 11 ALA B C 1
ATOM 1491 O O . ALA B 1 11 ? -1.449 -23.344 -23.562 1 92.81 11 ALA B O 1
ATOM 1492 N N . SER B 1 12 ? -2.572 -24.344 -21.922 1 94.38 12 SER B N 1
ATOM 1493 C CA . SER B 1 12 ? -3.65 -23.359 -21.797 1 94.38 12 SER B CA 1
ATOM 1494 C C . SER B 1 12 ? -3.963 -23.062 -20.344 1 94.38 12 SER B C 1
ATOM 1496 O O . SER B 1 12 ? -3.66 -23.859 -19.453 1 94.38 12 SER B O 1
ATOM 1498 N N . TYR B 1 13 ? -4.461 -21.922 -20.141 1 96.81 13 TYR B N 1
ATOM 1499 C CA . TYR B 1 13 ? -4.762 -21.547 -18.766 1 96.81 13 TYR B CA 1
ATOM 1500 C C . TYR B 1 13 ? -5.883 -22.406 -18.203 1 96.81 13 TYR B C 1
ATOM 1502 O O . TYR B 1 13 ? -5.82 -22.828 -17.047 1 96.81 13 TYR B O 1
ATOM 1510 N N . THR B 1 14 ? -6.953 -22.5 -19 1 93.94 14 THR B N 1
ATOM 1511 C CA . THR B 1 14 ? -8.047 -23.344 -18.547 1 93.94 14 THR B CA 1
ATOM 1512 C C . THR B 1 14 ? -7.633 -24.812 -18.531 1 93.94 14 THR B C 1
ATOM 1514 O O . THR B 1 14 ? -7.148 -25.328 -19.547 1 93.94 14 THR B O 1
ATOM 1517 N N . LEU B 1 15 ? -7.648 -25.391 -17.328 1 93.75 15 LEU B N 1
ATOM 1518 C CA . LEU B 1 15 ? -7.328 -26.812 -17.234 1 93.75 15 LEU B CA 1
ATOM 1519 C C . LEU B 1 15 ? -8.148 -27.5 -16.141 1 93.75 15 LEU B C 1
ATOM 1521 O O . LEU B 1 15 ? -8.719 -26.812 -15.289 1 93.75 15 LEU B O 1
ATOM 1525 N N . SER B 1 16 ? -8.305 -28.766 -16.234 1 94.06 16 SER B N 1
ATOM 1526 C CA . SER B 1 16 ? -8.992 -29.547 -15.219 1 94.06 16 SER B CA 1
ATOM 1527 C C . SER B 1 16 ? -8.086 -29.844 -14.031 1 94.06 16 SER B C 1
ATOM 1529 O O . SER B 1 16 ? -7.117 -30.594 -14.156 1 94.06 16 SER B O 1
ATOM 1531 N N . LEU B 1 17 ? -8.414 -29.297 -12.906 1 95.25 17 LEU B N 1
ATOM 1532 C CA . LEU B 1 17 ? -7.621 -29.547 -11.711 1 95.25 17 LEU B CA 1
ATOM 1533 C C . LEU B 1 17 ? -7.684 -31.031 -11.312 1 95.25 17 LEU B C 1
ATOM 1535 O O . LEU B 1 17 ? -6.723 -31.578 -10.773 1 95.25 17 LEU B O 1
ATOM 1539 N N . GLU B 1 18 ? -8.805 -31.609 -11.602 1 95.75 18 GLU B N 1
ATOM 1540 C CA . GLU B 1 18 ? -8.953 -33.031 -11.336 1 95.75 18 GLU B CA 1
ATOM 1541 C C . GLU B 1 18 ? -7.98 -33.844 -12.18 1 95.75 18 GLU B C 1
ATOM 1543 O O . GLU B 1 18 ? -7.289 -34.75 -11.656 1 95.75 18 GLU B O 1
ATOM 1548 N N . GLN B 1 19 ? -7.996 -33.562 -13.445 1 96 19 GLN B N 1
ATOM 1549 C CA . GLN B 1 19 ? -7.07 -34.25 -14.328 1 96 19 GLN B CA 1
ATOM 1550 C C . GLN B 1 19 ? -5.621 -34.031 -13.914 1 96 19 GLN B C 1
ATOM 1552 O O . GLN B 1 19 ? -4.805 -34.938 -13.93 1 96 19 GLN B O 1
ATOM 1557 N N . LEU B 1 20 ? -5.258 -32.812 -13.602 1 97.44 20 LEU B N 1
ATOM 1558 C CA . LEU B 1 20 ? -3.922 -32.469 -13.125 1 97.44 20 LEU B CA 1
ATOM 1559 C C . LEU B 1 20 ? -3.545 -33.312 -11.906 1 97.44 20 LEU B C 1
ATOM 1561 O O . LEU B 1 20 ? -2.436 -33.844 -11.828 1 97.44 20 LEU B O 1
ATOM 1565 N N . ALA B 1 21 ? -4.434 -33.375 -10.953 1 97.19 21 ALA B N 1
ATOM 1566 C CA . ALA B 1 21 ? -4.191 -34.156 -9.727 1 97.19 21 ALA B CA 1
ATOM 1567 C C . ALA B 1 21 ? -3.961 -35.625 -10.031 1 97.19 21 ALA B C 1
ATOM 1569 O O . ALA B 1 21 ? -3.061 -36.25 -9.461 1 97.19 21 ALA B O 1
ATOM 1570 N N . VAL B 1 22 ? -4.801 -36.188 -10.891 1 96.56 22 VAL B N 1
ATOM 1571 C CA . VAL B 1 22 ? -4.684 -37.594 -11.266 1 96.56 22 VAL B CA 1
ATOM 1572 C C . VAL B 1 22 ? -3.318 -37.844 -11.898 1 96.56 22 VAL B C 1
ATOM 1574 O O . VAL B 1 22 ? -2.633 -38.812 -11.539 1 96.56 22 VAL B O 1
ATOM 1577 N N . ARG B 1 23 ? -2.957 -37.031 -12.836 1 96.44 23 ARG B N 1
ATOM 1578 C CA . ARG B 1 23 ? -1.671 -37.156 -13.5 1 96.44 23 ARG B CA 1
ATOM 1579 C C . ARG B 1 23 ? -0.517 -37 -12.523 1 96.44 23 ARG B C 1
ATOM 1581 O O . ARG B 1 23 ? 0.508 -37.656 -12.633 1 96.44 23 ARG B O 1
ATOM 1588 N N . TYR B 1 24 ? -0.592 -36.031 -11.602 1 97.5 24 TYR B N 1
ATOM 1589 C CA . TYR B 1 24 ? 0.413 -35.812 -10.57 1 97.5 24 TYR B CA 1
ATOM 1590 C C . TYR B 1 24 ? 0.633 -37.094 -9.75 1 97.5 24 TYR B C 1
ATOM 1592 O O . TYR B 1 24 ? 1.773 -37.5 -9.547 1 97.5 24 TYR B O 1
ATOM 1600 N N . GLN B 1 25 ? -0.462 -37.688 -9.359 1 96.06 25 GLN B N 1
ATOM 1601 C CA . GLN B 1 25 ? -0.371 -38.906 -8.57 1 96.06 25 GLN B CA 1
ATOM 1602 C C . GLN B 1 25 ? 0.273 -40.031 -9.367 1 96.06 25 GLN B C 1
ATOM 1604 O O . GLN B 1 25 ? 1.099 -40.781 -8.844 1 96.06 25 GLN B O 1
ATOM 1609 N N . ASP B 1 26 ? -0.127 -40.188 -10.57 1 96.31 26 ASP B N 1
ATOM 1610 C CA . ASP B 1 26 ? 0.43 -41.219 -11.445 1 96.31 26 ASP B CA 1
ATOM 1611 C C . ASP B 1 26 ? 1.941 -41.031 -11.594 1 96.31 26 ASP B C 1
ATOM 1613 O O . ASP B 1 26 ? 2.693 -42 -11.469 1 96.31 26 ASP B O 1
ATOM 1617 N N . LEU B 1 27 ? 2.375 -39.844 -11.852 1 95.44 27 LEU B N 1
ATOM 1618 C CA . LEU B 1 27 ? 3.793 -39.594 -12.055 1 95.44 27 LEU B CA 1
ATOM 1619 C C . LEU B 1 27 ? 4.57 -39.781 -10.758 1 95.44 27 LEU B C 1
ATOM 1621 O O . LEU B 1 27 ? 5.695 -40.281 -10.766 1 95.44 27 LEU B O 1
ATOM 1625 N N . GLN B 1 28 ? 4.016 -39.312 -9.695 1 92.06 28 GLN B N 1
ATOM 1626 C CA . GLN B 1 28 ? 4.672 -39.5 -8.406 1 92.06 28 GLN B CA 1
ATOM 1627 C C . GLN B 1 28 ? 4.883 -40.969 -8.094 1 92.06 28 GLN B C 1
ATOM 1629 O O . GLN B 1 28 ? 5.918 -41.344 -7.547 1 92.06 28 GLN B O 1
ATOM 1634 N N . ARG B 1 29 ? 3.871 -41.781 -8.391 1 92.69 29 ARG B N 1
ATOM 1635 C CA . ARG B 1 29 ? 3.982 -43.219 -8.188 1 92.69 29 ARG B CA 1
ATOM 1636 C C . ARG B 1 29 ? 5.07 -43.812 -9.07 1 92.69 29 ARG B C 1
ATOM 1638 O O . ARG B 1 29 ? 5.828 -44.688 -8.625 1 92.69 29 ARG B O 1
ATOM 1645 N N . GLN B 1 30 ? 5.16 -43.344 -10.172 1 91.81 30 GLN B N 1
ATOM 1646 C CA . GLN B 1 30 ? 6.09 -43.875 -11.156 1 91.81 30 GLN B CA 1
ATOM 1647 C C . GLN B 1 30 ? 7.527 -43.5 -10.82 1 91.81 30 GLN B C 1
ATOM 1649 O O . GLN B 1 30 ? 8.453 -44.281 -11.047 1 91.81 30 GLN B O 1
ATOM 1654 N N . TYR B 1 31 ? 7.75 -42.312 -10.227 1 90.94 31 TYR B N 1
ATOM 1655 C CA . TYR B 1 31 ? 9.109 -41.812 -10.055 1 90.94 31 TYR B CA 1
ATOM 1656 C C . TYR B 1 31 ? 9.43 -41.594 -8.586 1 90.94 31 TYR B C 1
ATOM 1658 O O . TYR B 1 31 ? 10.391 -40.875 -8.25 1 90.94 31 TYR B O 1
ATOM 1666 N N . HIS B 1 32 ? 8.641 -42.125 -7.754 1 89.94 32 HIS B N 1
ATOM 1667 C CA . HIS B 1 32 ? 8.906 -41.938 -6.332 1 89.94 32 HIS B CA 1
ATOM 1668 C C . HIS B 1 32 ? 10.289 -42.469 -5.961 1 89.94 32 HIS B C 1
ATOM 1670 O O . HIS B 1 32 ? 10.641 -43.594 -6.324 1 89.94 32 HIS B O 1
ATOM 1676 N N . PRO B 1 33 ? 10.984 -41.656 -5.25 1 87.12 33 PRO B N 1
ATOM 1677 C CA . PRO B 1 33 ? 12.367 -42.031 -4.949 1 87.12 33 PRO B CA 1
ATOM 1678 C C . PRO B 1 33 ? 12.469 -43.406 -4.266 1 87.12 33 PRO B C 1
ATOM 1680 O O . PRO B 1 33 ? 13.43 -44.125 -4.496 1 87.12 33 PRO B O 1
ATOM 1683 N N . ASP B 1 34 ? 11.523 -43.719 -3.451 1 88.44 34 ASP B N 1
ATOM 1684 C CA . ASP B 1 34 ? 11.523 -45 -2.719 1 88.44 34 ASP B CA 1
ATOM 1685 C C . ASP B 1 34 ? 11.531 -46.188 -3.676 1 88.44 34 ASP B C 1
ATOM 1687 O O . ASP B 1 34 ? 11.992 -47.281 -3.318 1 88.44 34 ASP B O 1
ATOM 1691 N N . LYS B 1 35 ? 11.023 -46.062 -4.859 1 88.94 35 LYS B N 1
ATOM 1692 C CA . LYS B 1 35 ? 10.992 -47.125 -5.848 1 88.94 35 LYS B CA 1
ATOM 1693 C C . LYS B 1 35 ? 12.391 -47.375 -6.41 1 88.94 35 LYS B C 1
ATOM 1695 O O . LYS B 1 35 ? 12.633 -48.438 -7.008 1 88.94 35 LYS B O 1
ATOM 1700 N N . PHE B 1 36 ? 13.242 -46.469 -6.199 1 90.12 36 PHE B N 1
ATOM 1701 C CA . PHE B 1 36 ? 14.578 -46.594 -6.773 1 90.12 36 PHE B CA 1
ATOM 1702 C C . PHE B 1 36 ? 15.625 -46.719 -5.68 1 90.12 36 PHE B C 1
ATOM 1704 O O . PHE B 1 36 ? 16.812 -46.5 -5.918 1 90.12 36 PHE B O 1
ATOM 1711 N N . ALA B 1 37 ? 15.141 -46.969 -4.543 1 88.81 37 ALA B N 1
ATOM 1712 C CA . ALA B 1 37 ? 16.016 -47.062 -3.381 1 88.81 37 ALA B CA 1
ATOM 1713 C C . ALA B 1 37 ? 17.141 -48.094 -3.619 1 88.81 37 ALA B C 1
ATOM 1715 O O . ALA B 1 37 ? 18.266 -47.906 -3.141 1 88.81 37 ALA B O 1
ATOM 1716 N N . SER B 1 38 ? 16.875 -49.094 -4.383 1 91.75 38 SER B N 1
ATOM 1717 C CA . SER B 1 38 ? 17.859 -50.156 -4.609 1 91.75 38 SER B CA 1
ATOM 1718 C C . SER B 1 38 ? 18.562 -49.969 -5.953 1 91.75 38 SER B C 1
ATOM 1720 O O . SER B 1 38 ? 19.391 -50.812 -6.336 1 91.75 38 SER B O 1
ATOM 1722 N N . ALA B 1 39 ? 18.234 -48.969 -6.629 1 90.25 39 ALA B N 1
ATOM 1723 C CA . ALA B 1 39 ? 18.797 -48.719 -7.953 1 90.25 39 ALA B CA 1
ATOM 1724 C C . ALA B 1 39 ? 20.188 -48.094 -7.848 1 90.25 39 ALA B C 1
ATOM 1726 O O . ALA B 1 39 ? 20.609 -47.688 -6.766 1 90.25 39 ALA B O 1
ATOM 1727 N N . PRO B 1 40 ? 21.016 -48.188 -8.914 1 93.69 40 PRO B N 1
ATOM 1728 C CA . PRO B 1 40 ? 22.312 -47.531 -8.922 1 93.69 40 PRO B CA 1
ATOM 1729 C C . PRO B 1 40 ? 22.219 -46.031 -8.594 1 93.69 40 PRO B C 1
ATOM 1731 O O . PRO B 1 40 ? 21.156 -45.438 -8.781 1 93.69 40 PRO B O 1
ATOM 1734 N N . ALA B 1 41 ? 23.219 -45.406 -8.094 1 91.06 41 ALA B N 1
ATOM 1735 C CA . ALA B 1 41 ? 23.266 -44.031 -7.602 1 91.06 41 ALA B CA 1
ATOM 1736 C C . ALA B 1 41 ? 22.797 -43.031 -8.672 1 91.06 41 ALA B C 1
ATOM 1738 O O . ALA B 1 41 ? 22.078 -42.094 -8.375 1 91.06 41 ALA B O 1
ATOM 1739 N N . ALA B 1 42 ? 23.219 -43.312 -9.867 1 92.31 42 ALA B N 1
ATOM 1740 C CA . ALA B 1 42 ? 22.844 -42.438 -10.977 1 92.31 42 ALA B CA 1
ATOM 1741 C C . ALA B 1 42 ? 21.344 -42.438 -11.18 1 92.31 42 ALA B C 1
ATOM 1743 O O . ALA B 1 42 ? 20.734 -41.375 -11.43 1 92.31 42 ALA B O 1
ATOM 1744 N N . GLU B 1 43 ? 20.734 -43.594 -11.031 1 90.94 43 GLU B N 1
ATOM 1745 C CA . GLU B 1 43 ? 19.297 -43.719 -11.195 1 90.94 43 GLU B CA 1
ATOM 1746 C C . GLU B 1 43 ? 18.547 -43.125 -10.016 1 90.94 43 GLU B C 1
ATOM 1748 O O . GLU B 1 43 ? 17.469 -42.562 -10.18 1 90.94 43 GLU B O 1
ATOM 1753 N N . GLN B 1 44 ? 19.062 -43.25 -8.906 1 91.62 44 GLN B N 1
ATOM 1754 C CA . GLN B 1 44 ? 18.484 -42.625 -7.719 1 91.62 44 GLN B CA 1
ATOM 1755 C C . GLN B 1 44 ? 18.438 -41.094 -7.844 1 91.62 44 GLN B C 1
ATOM 1757 O O . GLN B 1 44 ? 17.422 -40.469 -7.539 1 91.62 44 GLN B O 1
ATOM 1762 N N . LEU B 1 45 ? 19.594 -40.531 -8.281 1 92.56 45 LEU B N 1
ATOM 1763 C CA . LEU B 1 45 ? 19.688 -39.094 -8.453 1 92.56 45 LEU B CA 1
ATOM 1764 C C . LEU B 1 45 ? 18.688 -38.625 -9.508 1 92.56 45 LEU B C 1
ATOM 1766 O O . LEU B 1 45 ? 18.047 -37.594 -9.336 1 92.56 45 LEU B O 1
ATOM 1770 N N . ALA B 1 46 ? 18.578 -39.344 -10.562 1 92.12 46 ALA B N 1
ATOM 1771 C CA . ALA B 1 46 ? 17.625 -39 -11.617 1 92.12 46 ALA B CA 1
ATOM 1772 C C . ALA B 1 46 ? 16.188 -39 -11.102 1 92.12 46 ALA B C 1
ATOM 1774 O O . ALA B 1 46 ? 15.391 -38.156 -11.445 1 92.12 46 ALA B O 1
ATOM 1775 N N . ALA B 1 47 ? 15.898 -40.031 -10.258 1 90.88 47 ALA B N 1
ATOM 1776 C CA . ALA B 1 47 ? 14.562 -40.156 -9.68 1 90.88 47 ALA B CA 1
ATOM 1777 C C . ALA B 1 47 ? 14.242 -38.969 -8.781 1 90.88 47 ALA B C 1
ATOM 1779 O O . ALA B 1 47 ? 13.125 -38.438 -8.805 1 90.88 47 ALA B O 1
ATOM 1780 N N . VAL B 1 48 ? 15.188 -38.562 -8.031 1 91.94 48 VAL B N 1
ATOM 1781 C CA . VAL B 1 48 ? 15.016 -37.406 -7.133 1 91.94 48 VAL B CA 1
ATOM 1782 C C . VAL B 1 48 ? 14.789 -36.156 -7.949 1 91.94 48 VAL B C 1
ATOM 1784 O O . VAL B 1 48 ? 13.906 -35.344 -7.629 1 91.94 48 VAL B O 1
ATOM 1787 N N . GLN B 1 49 ? 15.586 -36 -8.977 1 93.62 49 GLN B N 1
ATOM 1788 C CA . GLN B 1 49 ? 15.453 -34.812 -9.828 1 93.62 49 GLN B CA 1
ATOM 1789 C C . GLN B 1 49 ? 14.094 -34.781 -10.516 1 93.62 49 GLN B C 1
ATOM 1791 O O . GLN B 1 49 ? 13.453 -33.75 -10.602 1 93.62 49 GLN B O 1
ATOM 1796 N N . HIS B 1 50 ? 13.633 -35.938 -11.023 1 92.06 50 HIS B N 1
ATOM 1797 C CA . HIS B 1 50 ? 12.336 -36.031 -11.68 1 92.06 50 HIS B CA 1
ATOM 1798 C C . HIS B 1 50 ? 11.203 -35.719 -10.703 1 92.06 50 HIS B C 1
ATOM 1800 O O . HIS B 1 50 ? 10.281 -34.969 -11.039 1 92.06 50 HIS B O 1
ATOM 1806 N N . SER B 1 51 ? 11.297 -36.281 -9.508 1 93.81 51 SER B N 1
ATOM 1807 C CA . SER B 1 51 ? 10.289 -36.031 -8.484 1 93.81 51 SER B CA 1
ATOM 1808 C C . SER B 1 51 ? 10.219 -34.562 -8.125 1 93.81 51 SER B C 1
ATOM 1810 O O . SER B 1 51 ? 9.133 -34.031 -7.941 1 93.81 51 SER B O 1
ATOM 1812 N N . ALA B 1 52 ? 11.352 -33.938 -8.07 1 94.81 52 ALA B N 1
ATOM 1813 C CA . ALA B 1 52 ? 11.406 -32.5 -7.766 1 94.81 52 ALA B CA 1
ATOM 1814 C C . ALA B 1 52 ? 10.719 -31.688 -8.859 1 94.81 52 ALA B C 1
ATOM 1816 O O . ALA B 1 52 ? 9.992 -30.734 -8.57 1 94.81 52 ALA B O 1
ATOM 1817 N N . THR B 1 53 ? 10.984 -32.062 -10.062 1 96.44 53 THR B N 1
ATOM 1818 C CA . THR B 1 53 ? 10.383 -31.391 -11.195 1 96.44 53 THR B CA 1
ATOM 1819 C C . THR B 1 53 ? 8.867 -31.578 -11.203 1 96.44 53 THR B C 1
ATOM 1821 O O . THR B 1 53 ? 8.125 -30.625 -11.453 1 96.44 53 THR B O 1
ATOM 1824 N N . ILE B 1 54 ? 8.414 -32.75 -10.891 1 96.75 54 ILE B N 1
ATOM 1825 C CA . ILE B 1 54 ? 6.988 -33.062 -10.844 1 96.75 54 ILE B CA 1
ATOM 1826 C C . ILE B 1 54 ? 6.305 -32.219 -9.766 1 96.75 54 ILE B C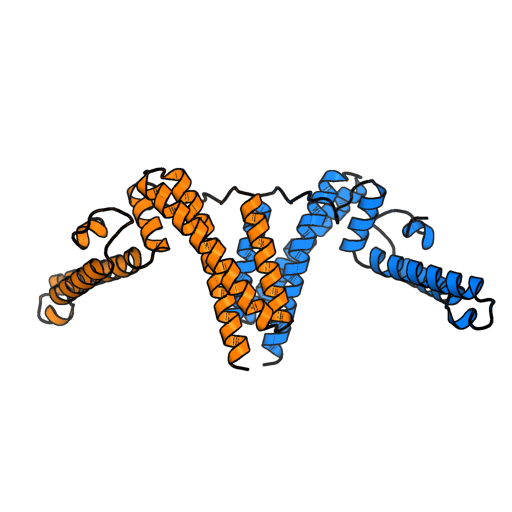 1
ATOM 1828 O O . ILE B 1 54 ? 5.246 -31.641 -10.008 1 96.75 54 ILE B O 1
ATOM 1832 N N . ASN B 1 55 ? 6.938 -32.219 -8.641 1 96.62 55 ASN B N 1
ATOM 1833 C CA . ASN B 1 55 ? 6.379 -31.438 -7.543 1 96.62 55 ASN B CA 1
ATOM 1834 C C . ASN B 1 55 ? 6.305 -29.953 -7.891 1 96.62 55 ASN B C 1
ATOM 1836 O O . ASN B 1 55 ? 5.305 -29.297 -7.609 1 96.62 55 ASN B O 1
ATOM 1840 N N . GLN B 1 56 ? 7.355 -29.422 -8.477 1 97.31 56 GLN B N 1
ATOM 1841 C CA . GLN B 1 56 ? 7.383 -28.016 -8.875 1 97.31 56 GLN B CA 1
ATOM 1842 C C . GLN B 1 56 ? 6.305 -27.734 -9.914 1 97.31 56 GLN B C 1
ATOM 1844 O O . GLN B 1 56 ? 5.629 -26.703 -9.836 1 97.31 56 GLN B O 1
ATOM 1849 N N . ALA B 1 57 ? 6.172 -28.562 -10.812 1 97.75 57 ALA B N 1
ATOM 1850 C CA . ALA B 1 57 ? 5.164 -28.406 -11.859 1 97.75 57 ALA B CA 1
ATOM 1851 C C . ALA B 1 57 ? 3.758 -28.422 -11.273 1 97.75 57 ALA B C 1
ATOM 1853 O O . ALA B 1 57 ? 2.906 -27.625 -11.656 1 97.75 57 ALA B O 1
ATOM 1854 N N . TRP B 1 58 ? 3.51 -29.328 -10.328 1 97.62 58 TRP B N 1
ATOM 1855 C CA . TRP B 1 58 ? 2.217 -29.438 -9.656 1 97.62 58 TRP B CA 1
ATOM 1856 C C . TRP B 1 58 ? 1.892 -28.156 -8.906 1 97.62 58 TRP B C 1
ATOM 1858 O O . TRP B 1 58 ? 0.812 -27.578 -9.078 1 97.62 58 TRP B O 1
ATOM 1868 N N . GLN B 1 59 ? 2.826 -27.703 -8.188 1 97.31 59 GLN B N 1
ATOM 1869 C CA . GLN B 1 59 ? 2.619 -26.5 -7.395 1 97.31 59 G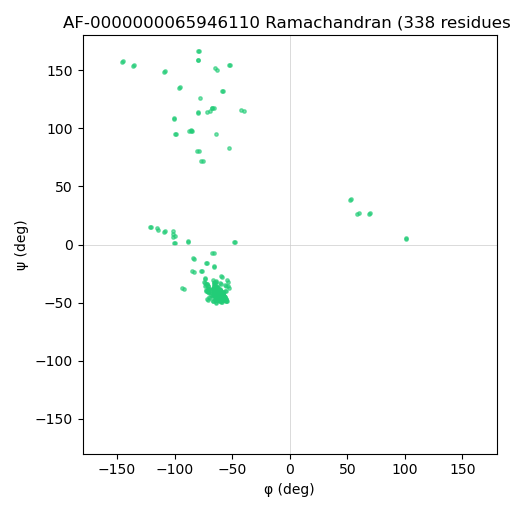LN B CA 1
ATOM 1870 C C . GLN B 1 59 ? 2.369 -25.281 -8.297 1 97.31 59 GLN B C 1
ATOM 1872 O O . GLN B 1 59 ? 1.557 -24.422 -7.965 1 97.31 59 GLN B O 1
ATOM 1877 N N . THR B 1 60 ? 3.021 -25.234 -9.336 1 97.69 60 THR B N 1
ATOM 1878 C CA . THR B 1 60 ? 2.918 -24.109 -10.266 1 97.69 60 THR B CA 1
ATOM 1879 C C . THR B 1 60 ? 1.565 -24.109 -10.977 1 97.69 60 THR B C 1
ATOM 1881 O O . THR B 1 60 ? 0.896 -23.078 -11.055 1 97.69 60 THR B O 1
ATOM 1884 N N . LEU B 1 61 ? 1.125 -25.234 -11.438 1 97.81 61 LEU B N 1
ATOM 1885 C CA . LEU B 1 61 ? -0.042 -25.297 -12.312 1 97.81 61 LEU B CA 1
ATOM 1886 C C . LEU B 1 61 ? -1.33 -25.328 -11.492 1 97.81 61 LEU B C 1
ATOM 1888 O O . LEU B 1 61 ? -2.396 -24.969 -12 1 97.81 61 LEU B O 1
ATOM 1892 N N . ARG B 1 62 ? -1.237 -25.766 -10.234 1 96.88 62 ARG B N 1
ATOM 1893 C CA . ARG B 1 62 ? -2.455 -25.922 -9.445 1 96.88 62 ARG B CA 1
ATOM 1894 C C . ARG B 1 62 ? -3.008 -24.562 -9.023 1 96.88 62 ARG B C 1
ATOM 1896 O O . ARG B 1 62 ? -4.219 -24.406 -8.852 1 96.88 62 ARG B O 1
ATOM 1903 N N . HIS B 1 63 ? -2.189 -23.594 -8.859 1 95.31 63 HIS B N 1
ATOM 1904 C CA . HIS B 1 63 ? -2.613 -22.266 -8.422 1 95.31 63 HIS B CA 1
ATOM 1905 C C . HIS B 1 63 ? -2.82 -21.328 -9.609 1 95.31 63 HIS B C 1
ATOM 1907 O O . HIS B 1 63 ? -1.955 -21.234 -10.484 1 95.31 63 HIS B O 1
ATOM 1913 N N . PRO B 1 64 ? -3.926 -20.625 -9.539 1 95.69 64 PRO B N 1
ATOM 1914 C CA . PRO B 1 64 ? -4.285 -19.797 -10.695 1 95.69 64 PRO B CA 1
ATOM 1915 C C . PRO B 1 64 ? -3.215 -18.766 -11.047 1 95.69 64 PRO B C 1
ATOM 1917 O O . PRO B 1 64 ? -2.871 -18.609 -12.219 1 95.69 64 PRO B O 1
ATOM 1920 N N . LEU B 1 65 ? -2.678 -18.062 -10.078 1 95.94 65 LEU B N 1
ATOM 1921 C CA . LEU B 1 65 ? -1.74 -17 -10.383 1 95.94 65 LEU B CA 1
ATOM 1922 C C . LEU B 1 65 ? -0.408 -17.547 -10.867 1 95.94 65 LEU B C 1
ATOM 1924 O O . LEU B 1 65 ? 0.146 -17.078 -11.859 1 95.94 65 LEU B O 1
ATOM 1928 N N . THR B 1 66 ? 0.138 -18.516 -10.18 1 96.62 66 THR B N 1
ATOM 1929 C CA . THR B 1 66 ? 1.401 -19.094 -10.625 1 96.62 66 THR B CA 1
ATOM 1930 C C . THR B 1 66 ? 1.232 -19.797 -11.969 1 96.62 66 THR B C 1
ATOM 1932 O O . THR B 1 66 ? 2.156 -19.812 -12.781 1 96.62 66 THR B O 1
ATOM 1935 N N . ARG B 1 67 ? 0.072 -20.406 -12.219 1 97.25 67 ARG B N 1
ATOM 1936 C CA . ARG B 1 67 ? -0.227 -21 -13.516 1 97.25 67 ARG B CA 1
ATOM 1937 C C . ARG B 1 67 ? -0.194 -19.953 -14.625 1 97.25 67 ARG B C 1
ATOM 1939 O O . ARG B 1 67 ? 0.401 -20.188 -15.68 1 97.25 67 ARG B O 1
ATOM 1946 N N . ALA B 1 68 ? -0.816 -18.859 -14.375 1 97.81 68 ALA B N 1
ATOM 1947 C CA . ALA B 1 68 ? -0.826 -17.781 -15.352 1 97.81 68 ALA B CA 1
ATOM 1948 C C . ALA B 1 68 ? 0.59 -17.281 -15.633 1 97.81 68 ALA B C 1
ATOM 1950 O O . ALA B 1 68 ? 0.965 -17.062 -16.781 1 97.81 68 ALA B O 1
ATOM 1951 N N . GLU B 1 69 ? 1.35 -17.078 -14.609 1 96.44 69 GLU B N 1
ATOM 1952 C CA . GLU B 1 69 ? 2.729 -16.625 -14.75 1 96.44 69 GLU B CA 1
ATOM 1953 C C . GLU B 1 69 ? 3.555 -17.594 -15.578 1 96.44 69 GLU B C 1
ATOM 1955 O O . GLU B 1 69 ? 4.352 -17.188 -16.422 1 96.44 69 GLU B O 1
ATOM 1960 N N . TYR B 1 70 ? 3.361 -18.812 -15.281 1 96.81 70 TYR B N 1
ATOM 1961 C CA . TYR B 1 70 ? 4.094 -19.844 -16.016 1 96.81 70 TYR B CA 1
ATOM 1962 C C . TYR B 1 70 ? 3.713 -19.828 -17.5 1 96.81 70 TYR B C 1
ATOM 1964 O O . TYR B 1 70 ? 4.582 -19.875 -18.375 1 96.81 70 TYR B O 1
ATOM 1972 N N . LEU B 1 71 ? 2.469 -19.781 -17.797 1 97.19 71 LEU B N 1
ATOM 1973 C CA . LEU B 1 71 ? 2.002 -19.734 -19.188 1 97.19 71 LEU B CA 1
ATOM 1974 C C . LEU B 1 71 ? 2.604 -18.531 -19.922 1 97.19 71 LEU B C 1
ATOM 1976 O O . LEU B 1 71 ? 3.064 -18.672 -21.047 1 97.19 71 LEU B O 1
ATOM 1980 N N . LEU B 1 72 ? 2.576 -17.453 -19.266 1 97 72 LEU B N 1
ATOM 1981 C CA . LEU B 1 72 ? 3.158 -16.25 -19.844 1 97 72 LEU B CA 1
ATOM 1982 C C . LEU B 1 72 ? 4.648 -16.438 -20.109 1 97 72 LEU B C 1
ATOM 1984 O O . LEU B 1 72 ? 5.168 -15.977 -21.125 1 97 72 LEU B O 1
ATOM 1988 N N . SER B 1 73 ? 5.309 -17.078 -19.156 1 95.81 73 SER B N 1
ATOM 1989 C CA . SER B 1 73 ? 6.738 -17.312 -19.328 1 95.81 73 SER B CA 1
ATOM 1990 C C . SER B 1 73 ? 7.012 -18.156 -20.562 1 95.81 73 SER B C 1
ATOM 1992 O O . SER B 1 73 ? 8.031 -17.969 -21.234 1 95.81 73 SER B O 1
ATOM 1994 N N . LEU B 1 74 ? 6.152 -19.062 -20.922 1 95.44 74 LEU B N 1
ATOM 1995 C CA . LEU B 1 74 ? 6.285 -19.875 -22.125 1 95.44 74 LEU B CA 1
ATOM 1996 C C . LEU B 1 74 ? 6.176 -19.031 -23.391 1 95.44 74 LEU B C 1
ATOM 1998 O O . LEU B 1 74 ? 6.602 -19.453 -24.469 1 95.44 74 LEU B O 1
ATOM 2002 N N . HIS B 1 75 ? 5.629 -17.922 -23.219 1 94.81 75 HIS B N 1
ATOM 2003 C CA . HIS B 1 75 ? 5.453 -17.031 -24.359 1 94.81 75 HIS B CA 1
ATOM 2004 C C . HIS B 1 75 ? 6.402 -15.836 -24.281 1 94.81 75 HIS B C 1
ATOM 2006 O O . HIS B 1 75 ? 6.148 -14.797 -24.891 1 94.81 75 HIS B O 1
ATOM 2012 N N . GLY B 1 76 ? 7.355 -15.938 -23.359 1 92.94 76 GLY B N 1
ATOM 2013 C CA . GLY B 1 76 ? 8.453 -14.977 -23.375 1 92.94 76 GLY B CA 1
ATOM 2014 C C . GLY B 1 76 ? 8.289 -13.875 -22.344 1 92.94 76 GLY B C 1
ATOM 2015 O O . GLY B 1 76 ? 9.07 -12.922 -22.328 1 92.94 76 GLY B O 1
ATOM 2016 N N . PHE B 1 77 ? 7.27 -14.008 -21.5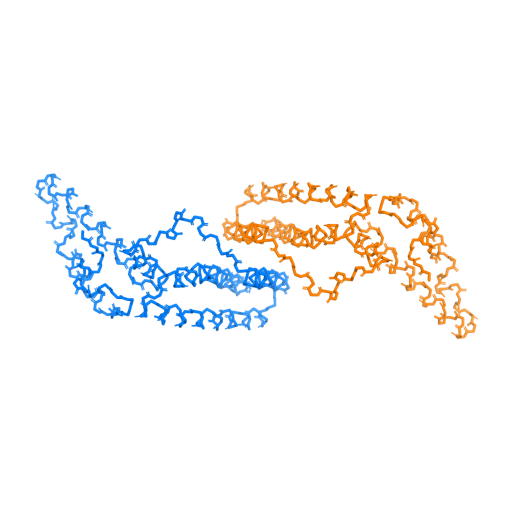47 1 91.38 77 PHE B N 1
ATOM 2017 C CA . PHE B 1 77 ? 7.051 -12.992 -20.516 1 91.38 77 PHE B CA 1
ATOM 2018 C C . PHE B 1 77 ? 7.551 -13.469 -19.156 1 91.38 77 PHE B C 1
ATOM 2020 O O . PHE B 1 77 ? 7.004 -14.422 -18.594 1 91.38 77 PHE B O 1
ATOM 2027 N N . ASP B 1 78 ? 8.602 -12.922 -18.703 1 88.06 78 ASP B N 1
ATOM 2028 C CA . ASP B 1 78 ? 9.141 -13.258 -17.391 1 88.06 78 ASP B CA 1
ATOM 2029 C C . ASP B 1 78 ? 8.742 -12.219 -16.344 1 88.06 78 ASP B C 1
ATOM 2031 O O . ASP B 1 78 ? 9.406 -11.195 -16.203 1 88.06 78 ASP B O 1
ATOM 2035 N N . LEU B 1 79 ? 7.711 -12.516 -15.672 1 87.12 79 LEU B N 1
ATOM 2036 C CA . LEU B 1 79 ? 7.148 -11.562 -14.719 1 87.12 79 LEU B CA 1
ATOM 2037 C C . LEU B 1 79 ? 7.984 -11.516 -13.445 1 87.12 79 LEU B C 1
ATOM 2039 O O . LEU B 1 79 ? 7.902 -10.547 -12.688 1 87.12 79 LEU B O 1
ATOM 2043 N N . ALA B 1 80 ? 8.75 -12.602 -13.156 1 74.19 80 ALA B N 1
ATOM 2044 C CA . ALA B 1 80 ? 9.57 -12.602 -11.945 1 74.19 80 ALA B CA 1
ATOM 2045 C C . ALA B 1 80 ? 10.758 -11.648 -12.094 1 74.19 80 ALA B C 1
ATOM 2047 O O . ALA B 1 80 ? 11.203 -11.055 -11.109 1 74.19 80 ALA B O 1
ATOM 2048 N N . SER B 1 81 ? 11.312 -11.617 -13.141 1 63.69 81 SER B N 1
ATOM 2049 C CA . SER B 1 81 ? 12.547 -10.875 -13.375 1 63.69 81 SER B CA 1
ATOM 2050 C C . SER B 1 81 ? 12.258 -9.477 -13.914 1 63.69 81 SER B C 1
ATOM 2052 O O . SER B 1 81 ? 13.117 -8.586 -13.852 1 63.69 81 SER B O 1
ATOM 2054 N N . GLU B 1 82 ? 11.242 -9.469 -14.734 1 57.38 82 GLU B N 1
ATOM 2055 C CA . GLU B 1 82 ? 11.031 -8.211 -15.445 1 57.38 82 GLU B CA 1
ATOM 2056 C C . GLU B 1 82 ? 10.562 -7.109 -14.5 1 57.38 82 GLU B C 1
ATOM 2058 O O . GLU B 1 82 ? 9.766 -7.367 -13.594 1 57.38 82 GLU B O 1
ATOM 2063 N N . GLN B 1 83 ? 11.445 -6.246 -14.469 1 51.56 83 GLN B N 1
ATOM 2064 C CA . GLN B 1 83 ? 11.211 -4.934 -13.875 1 51.56 83 GLN B CA 1
ATOM 2065 C C . GLN B 1 83 ? 9.891 -4.336 -14.367 1 51.56 83 GLN B C 1
ATOM 2067 O O . GLN B 1 83 ? 9.617 -3.154 -14.141 1 51.56 83 GLN B O 1
ATOM 2072 N N . HIS B 1 84 ? 9.109 -5.145 -15.25 1 58.28 84 HIS B N 1
ATOM 2073 C CA . HIS B 1 84 ? 7.91 -4.441 -15.695 1 58.28 84 HIS B CA 1
ATOM 2074 C C . HIS B 1 84 ? 6.977 -4.137 -14.531 1 58.28 84 HIS B C 1
ATOM 2076 O O . HIS B 1 84 ? 6.418 -5.055 -13.93 1 58.28 84 HIS B O 1
ATOM 2082 N N . THR B 1 85 ? 7.199 -2.979 -14.117 1 66.31 85 THR B N 1
ATOM 2083 C CA . THR B 1 85 ? 6.508 -2.344 -13 1 66.31 85 THR B CA 1
ATOM 2084 C C . THR B 1 85 ? 5.129 -1.855 -13.43 1 66.31 85 THR B C 1
ATOM 2086 O O . THR B 1 85 ? 4.879 -1.643 -14.617 1 66.31 85 THR B O 1
ATOM 2089 N N . VAL B 1 86 ? 4.137 -2.275 -12.711 1 77.94 86 VAL B N 1
ATOM 2090 C CA . VAL B 1 86 ? 2.805 -1.716 -12.906 1 77.94 86 VAL B CA 1
ATOM 2091 C C . VAL B 1 86 ? 2.898 -0.201 -13.07 1 77.94 86 VAL B C 1
ATOM 2093 O O . VAL B 1 86 ? 3.477 0.488 -12.227 1 77.94 86 VAL B O 1
ATOM 2096 N N . ARG B 1 87 ? 2.49 0.314 -14.344 1 82.56 87 ARG B N 1
ATOM 2097 C CA . ARG B 1 87 ? 2.551 1.745 -14.625 1 82.56 87 ARG B CA 1
ATOM 2098 C C . ARG B 1 87 ? 1.17 2.385 -14.516 1 82.56 87 ARG B C 1
ATOM 2100 O O . ARG B 1 87 ? 1.002 3.566 -14.82 1 82.56 87 ARG B O 1
ATOM 2107 N N . ASP B 1 88 ? 0.278 1.627 -13.984 1 89.75 88 ASP B N 1
ATOM 2108 C CA . ASP B 1 88 ? -1.099 2.082 -13.812 1 89.75 88 ASP B CA 1
ATOM 2109 C C . ASP B 1 88 ? -1.274 2.824 -12.492 1 89.75 88 ASP B C 1
ATOM 2111 O O . ASP B 1 88 ? -1.559 2.209 -11.461 1 89.75 88 ASP B O 1
ATOM 2115 N N . THR B 1 89 ? -1.212 4.102 -12.617 1 89.38 89 THR B N 1
ATOM 2116 C CA . THR B 1 89 ? -1.22 4.945 -11.422 1 89.38 89 THR B CA 1
ATOM 2117 C C . THR B 1 89 ? -2.537 4.797 -10.664 1 89.38 89 THR B C 1
ATOM 2119 O O . THR B 1 89 ? -2.549 4.77 -9.43 1 89.38 89 THR B O 1
ATOM 2122 N N . ALA B 1 90 ? -3.566 4.746 -11.445 1 91 90 ALA B N 1
ATOM 2123 C CA . ALA B 1 90 ? -4.879 4.602 -10.82 1 91 90 ALA B CA 1
ATOM 2124 C C . ALA B 1 90 ? -4.957 3.316 -10 1 91 90 ALA B C 1
ATOM 2126 O O . ALA B 1 90 ? -5.484 3.314 -8.883 1 91 90 ALA B O 1
ATOM 2127 N N . PHE B 1 91 ? -4.453 2.277 -10.508 1 93.94 91 PHE B N 1
ATOM 2128 C CA . PHE B 1 91 ? -4.434 1.008 -9.789 1 93.94 91 PHE B CA 1
ATOM 2129 C C . PHE B 1 91 ? -3.57 1.106 -8.531 1 93.94 91 PHE B C 1
ATOM 2131 O O . PHE B 1 91 ? -3.969 0.652 -7.461 1 93.94 91 PHE B O 1
ATOM 2138 N N . LEU B 1 92 ? -2.424 1.672 -8.742 1 93.44 92 LEU B N 1
ATOM 2139 C CA . LEU B 1 92 ? -1.502 1.771 -7.613 1 93.44 92 LEU B CA 1
ATOM 2140 C C . LEU B 1 92 ? -2.1 2.619 -6.492 1 93.44 92 LEU B C 1
ATOM 2142 O O . LEU B 1 92 ? -1.99 2.27 -5.316 1 93.44 92 LEU B O 1
ATOM 2146 N N . MET B 1 93 ? -2.748 3.652 -6.801 1 91.44 93 MET B N 1
ATOM 2147 C CA . MET B 1 93 ? -3.4 4.504 -5.809 1 91.44 93 MET B CA 1
ATOM 2148 C C . MET B 1 93 ? -4.504 3.746 -5.078 1 91.44 93 MET B C 1
ATOM 2150 O O . MET B 1 93 ? -4.625 3.844 -3.857 1 91.44 93 MET B O 1
ATOM 2154 N N . GLU B 1 94 ? -5.219 3.053 -5.793 1 93.69 94 GLU B N 1
ATOM 2155 C CA . GLU B 1 94 ? -6.273 2.244 -5.191 1 93.69 94 GLU B CA 1
ATOM 2156 C C . GLU B 1 94 ? -5.703 1.235 -4.199 1 93.69 94 GLU B C 1
ATOM 2158 O O . GLU B 1 94 ? -6.25 1.043 -3.115 1 93.69 94 GLU B O 1
ATOM 2163 N N . GLN B 1 95 ? -4.68 0.577 -4.617 1 94.94 95 GLN B N 1
ATOM 2164 C CA . GLN B 1 95 ? -4.023 -0.393 -3.746 1 94.94 95 GLN B CA 1
ATOM 2165 C C . GLN B 1 95 ? -3.553 0.262 -2.451 1 94.94 95 GLN B C 1
ATOM 2167 O O . GLN B 1 95 ? -3.736 -0.293 -1.366 1 94.94 95 GLN B O 1
ATOM 2172 N N . LEU B 1 96 ? -2.965 1.434 -2.602 1 93.06 96 LEU B N 1
ATOM 2173 C CA . LEU B 1 96 ? -2.498 2.154 -1.421 1 93.06 96 LEU B CA 1
ATOM 2174 C C . LEU B 1 96 ? -3.664 2.51 -0.505 1 93.06 96 LEU B C 1
ATOM 2176 O O . LEU B 1 96 ? -3.572 2.354 0.714 1 93.06 96 LEU B O 1
ATOM 2180 N N . GLU B 1 97 ? -4.703 2.939 -1.062 1 93.25 97 GLU B N 1
ATOM 2181 C CA . GLU B 1 97 ? -5.887 3.289 -0.282 1 93.25 97 GLU B CA 1
ATOM 2182 C C . GLU B 1 97 ? -6.449 2.07 0.441 1 93.25 97 GLU B C 1
ATOM 2184 O O . GLU B 1 97 ? -6.855 2.162 1.602 1 93.25 97 GLU B O 1
ATOM 2189 N N . LEU B 1 98 ? -6.504 0.972 -0.21 1 96.81 98 LEU B N 1
ATOM 2190 C CA . LEU B 1 98 ? -6.996 -0.264 0.387 1 96.81 98 LEU B CA 1
ATOM 2191 C C . LEU B 1 98 ? -6.117 -0.691 1.557 1 96.81 98 LEU B C 1
ATOM 2193 O O . LEU B 1 98 ? -6.625 -1.104 2.602 1 96.81 98 LEU B O 1
ATOM 2197 N N . ARG B 1 99 ? -4.84 -0.6 1.379 1 95.44 99 ARG B N 1
ATOM 2198 C CA . ARG B 1 99 ? -3.922 -1.001 2.439 1 95.44 99 ARG B CA 1
ATOM 2199 C C . ARG B 1 99 ? -4.031 -0.068 3.641 1 95.44 99 ARG B C 1
ATOM 2201 O O . ARG B 1 99 ? -3.936 -0.509 4.789 1 95.44 99 ARG B O 1
ATOM 2208 N N . GLU B 1 100 ? -4.211 1.191 3.383 1 94.25 100 GLU B N 1
ATOM 2209 C CA . GLU B 1 100 ? -4.453 2.141 4.465 1 94.25 100 GLU B CA 1
ATOM 2210 C C . GLU B 1 100 ? -5.742 1.806 5.211 1 94.25 100 GLU B C 1
ATOM 2212 O O . GLU B 1 100 ? -5.781 1.86 6.445 1 94.25 100 GLU B O 1
ATOM 2217 N N . GLU B 1 101 ? -6.727 1.522 4.484 1 96.44 101 GLU B N 1
ATOM 2218 C CA . GLU B 1 101 ? -7.992 1.14 5.109 1 96.44 101 GLU B CA 1
ATOM 2219 C C . GLU B 1 101 ? -7.82 -0.101 5.98 1 96.44 101 GLU B C 1
ATOM 2221 O O . GLU B 1 101 ? -8.336 -0.156 7.098 1 96.44 101 GLU B O 1
ATOM 2226 N N . LEU B 1 102 ? -7.105 -1.102 5.484 1 96.62 102 LEU B N 1
ATOM 2227 C CA . LEU B 1 102 ? -6.867 -2.314 6.258 1 96.62 102 LEU B CA 1
ATOM 2228 C C . LEU B 1 102 ? -6.141 -1.996 7.562 1 96.62 102 LEU B C 1
ATOM 2230 O O . LEU B 1 102 ? -6.48 -2.541 8.617 1 96.62 102 LEU B O 1
ATOM 2234 N N . ASP B 1 103 ? -5.172 -1.129 7.496 1 93.44 103 ASP B N 1
ATOM 2235 C CA . ASP B 1 103 ? -4.445 -0.694 8.688 1 93.44 103 ASP B CA 1
ATOM 2236 C C . ASP B 1 103 ? -5.395 -0.09 9.719 1 93.44 103 ASP B C 1
ATOM 2238 O O . ASP B 1 103 ? -5.301 -0.396 10.906 1 93.44 103 ASP B O 1
ATOM 2242 N N . GLU B 1 104 ? -6.223 0.741 9.234 1 94.12 104 GLU B N 1
ATOM 2243 C CA . GLU B 1 104 ? -7.172 1.403 10.125 1 94.12 104 GLU B CA 1
ATOM 2244 C C . GLU B 1 104 ? -8.109 0.394 10.781 1 94.12 104 GLU B C 1
ATOM 2246 O O . GLU B 1 104 ? -8.414 0.505 11.969 1 94.12 104 GLU B O 1
ATOM 2251 N N . ILE B 1 105 ? -8.562 -0.544 10.031 1 95.94 105 ILE B N 1
ATOM 2252 C CA . ILE B 1 105 ? -9.438 -1.591 10.539 1 95.94 105 ILE B CA 1
ATOM 2253 C C . ILE B 1 105 ? -8.727 -2.379 11.633 1 95.94 105 ILE B C 1
ATOM 2255 O O . ILE B 1 105 ? -9.312 -2.662 12.688 1 95.94 105 ILE B O 1
ATOM 2259 N N . GLY B 1 106 ? -7.508 -2.754 11.328 1 92.69 106 GLY B N 1
ATOM 2260 C CA . GLY B 1 106 ? -6.723 -3.486 12.312 1 92.69 106 GLY B CA 1
ATOM 2261 C C . GLY B 1 106 ? -6.527 -2.721 13.609 1 92.69 106 GLY B C 1
ATOM 2262 O O . GLY B 1 106 ? -6.645 -3.289 14.695 1 92.69 106 GLY B O 1
ATOM 2263 N N . GLN B 1 107 ? -6.258 -1.473 13.508 1 89.88 107 GLN B N 1
ATOM 2264 C CA . GLN B 1 107 ? -6.066 -0.637 14.688 1 89.88 107 GLN B CA 1
ATOM 2265 C C . GLN B 1 107 ? -7.359 -0.51 15.492 1 89.88 107 GLN B C 1
ATOM 2267 O O . GLN B 1 107 ? -7.34 -0.522 16.719 1 89.88 107 GLN B O 1
ATOM 2272 N N . ALA B 1 108 ? -8.414 -0.458 14.836 1 93.56 108 ALA B N 1
ATOM 2273 C CA . ALA B 1 108 ? -9.711 -0.303 15.477 1 93.56 108 ALA B CA 1
ATOM 2274 C C . ALA B 1 108 ? -10.258 -1.65 15.945 1 93.56 108 ALA B C 1
ATOM 2276 O O . ALA B 1 108 ? -11.258 -1.708 16.672 1 93.56 108 ALA B O 1
ATOM 2277 N N . LYS B 1 109 ? -9.664 -2.678 15.531 1 93.19 109 LYS B N 1
ATOM 2278 C CA . LYS B 1 109 ? -10.141 -4.027 15.812 1 93.19 109 LYS B CA 1
ATOM 2279 C C . LYS B 1 109 ? -11.609 -4.184 15.422 1 93.19 109 LYS B C 1
ATOM 2281 O O . LYS B 1 109 ? -12.406 -4.727 16.188 1 93.19 109 LYS B O 1
ATOM 2286 N N . ASP B 1 110 ? -11.945 -3.613 14.391 1 95.44 110 ASP B N 1
ATOM 2287 C CA . ASP B 1 110 ? -13.312 -3.602 13.883 1 95.44 110 ASP B CA 1
ATOM 2288 C C . ASP B 1 110 ? -13.609 -4.848 13.055 1 95.44 110 ASP B C 1
ATOM 2290 O O . ASP B 1 110 ? -13.414 -4.844 11.836 1 95.44 110 ASP B O 1
ATOM 2294 N N . GLU B 1 111 ? -14.227 -5.836 13.625 1 95.12 111 GLU B N 1
ATOM 2295 C CA . GLU B 1 111 ? -14.422 -7.133 12.992 1 95.12 111 GLU B CA 1
ATOM 2296 C C . GLU B 1 111 ? -15.43 -7.039 11.852 1 95.12 111 GLU B C 1
ATOM 2298 O O . GLU B 1 111 ? -15.25 -7.668 10.805 1 95.12 111 GLU B O 1
ATOM 2303 N N . ALA B 1 112 ? -16.453 -6.289 12.094 1 97 112 ALA B N 1
ATOM 2304 C CA . ALA B 1 112 ? -17.5 -6.164 11.07 1 97 112 ALA B CA 1
ATOM 2305 C C . ALA B 1 112 ? -16.938 -5.484 9.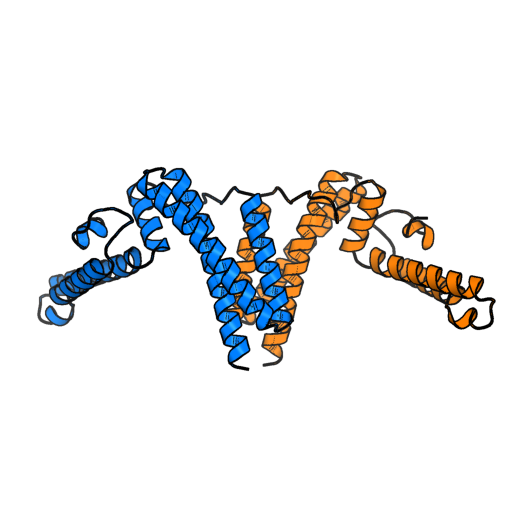812 1 97 112 ALA B C 1
ATOM 2307 O O . ALA B 1 112 ? -17.203 -5.938 8.695 1 97 112 ALA B O 1
ATOM 2308 N N . ARG B 1 113 ? -16.234 -4.434 9.922 1 97.44 113 ARG B N 1
ATOM 2309 C CA . ARG B 1 113 ? -15.609 -3.73 8.805 1 97.44 113 ARG B CA 1
ATOM 2310 C C . ARG B 1 113 ? -14.586 -4.613 8.102 1 97.44 113 ARG B C 1
ATOM 2312 O O . ARG B 1 113 ? -14.43 -4.543 6.883 1 97.44 113 ARG B O 1
ATOM 2319 N N . LEU B 1 114 ? -13.867 -5.434 8.875 1 97.81 114 LEU B N 1
ATOM 2320 C CA . LEU B 1 114 ? -12.883 -6.344 8.297 1 97.81 114 LEU B CA 1
ATOM 2321 C C . LEU B 1 114 ? -13.555 -7.359 7.383 1 97.81 114 LEU B C 1
ATOM 2323 O O . LEU B 1 114 ? -13.062 -7.633 6.285 1 97.81 114 LEU B O 1
ATOM 2327 N N . GLU B 1 115 ? -14.688 -7.914 7.871 1 97.62 115 GLU B N 1
ATOM 2328 C CA . GLU B 1 115 ? -15.414 -8.891 7.07 1 97.62 115 GLU B CA 1
ATOM 2329 C C . GLU B 1 115 ? -15.875 -8.281 5.746 1 97.62 115 GLU B C 1
ATOM 2331 O O . GLU B 1 115 ? -15.75 -8.906 4.691 1 97.62 115 GLU B O 1
ATOM 2336 N N . ALA B 1 116 ? -16.406 -7.086 5.855 1 98.44 116 ALA B N 1
ATOM 2337 C CA . ALA B 1 116 ? -16.859 -6.395 4.652 1 98.44 116 ALA B CA 1
ATOM 2338 C C . ALA B 1 116 ? -15.688 -6.098 3.721 1 98.44 116 ALA B C 1
ATOM 2340 O O . ALA B 1 116 ? -15.812 -6.188 2.498 1 98.44 116 ALA B O 1
ATOM 2341 N N . PHE B 1 117 ? -14.594 -5.711 4.293 1 98.56 117 PHE B N 1
ATOM 2342 C CA . PHE B 1 117 ? -13.383 -5.418 3.537 1 98.56 117 PHE B CA 1
ATOM 2343 C C . PHE B 1 117 ? -12.906 -6.652 2.787 1 98.56 117 PHE B C 1
ATOM 2345 O O . PHE B 1 117 ? -12.562 -6.574 1.605 1 98.56 117 PHE B O 1
ATOM 2352 N N . ILE B 1 118 ? -12.844 -7.812 3.441 1 98.19 118 ILE B N 1
ATOM 2353 C CA . ILE B 1 118 ? -12.383 -9.062 2.84 1 98.19 118 ILE B CA 1
ATOM 2354 C C . ILE B 1 118 ? -13.281 -9.422 1.66 1 98.19 118 ILE B C 1
ATOM 2356 O O . ILE B 1 118 ? -12.797 -9.828 0.603 1 98.19 118 ILE B O 1
ATOM 2360 N N . LYS B 1 119 ? -14.578 -9.195 1.784 1 98.31 119 LYS B N 1
ATOM 2361 C CA . LYS B 1 119 ? -15.523 -9.469 0.7 1 98.31 119 LYS B CA 1
ATOM 2362 C C . LYS B 1 119 ? -15.273 -8.547 -0.488 1 98.31 119 LYS B C 1
ATOM 2364 O O . LYS B 1 119 ? -15.32 -8.984 -1.641 1 98.31 119 LYS B O 1
ATOM 2369 N N . ARG B 1 120 ? -15.031 -7.305 -0.207 1 98.44 120 ARG B N 1
ATOM 2370 C CA . ARG B 1 120 ? -14.766 -6.328 -1.259 1 98.44 120 ARG B CA 1
ATOM 2371 C C . ARG B 1 120 ? -13.492 -6.676 -2.02 1 98.44 120 ARG B C 1
ATOM 2373 O O . ARG B 1 120 ? -13.469 -6.637 -3.252 1 98.44 120 ARG B O 1
ATOM 2380 N N . VAL B 1 121 ? -12.406 -6.98 -1.309 1 98.25 121 VAL B N 1
ATOM 2381 C CA . VAL B 1 121 ? -11.133 -7.32 -1.936 1 98.25 121 VAL B CA 1
ATOM 2382 C C . VAL B 1 121 ? -11.289 -8.586 -2.777 1 98.25 121 VAL B C 1
ATOM 2384 O O . VAL B 1 121 ? -10.727 -8.688 -3.869 1 98.25 121 VAL B O 1
ATOM 2387 N N . LYS B 1 122 ? -12.031 -9.555 -2.26 1 97.81 122 LYS B N 1
ATOM 2388 C CA . LYS B 1 122 ? -12.305 -10.773 -3.021 1 97.81 122 LYS B CA 1
ATOM 2389 C C . LYS B 1 122 ? -13.016 -10.453 -4.332 1 97.81 122 LYS B C 1
ATOM 2391 O O . LYS B 1 122 ? -12.695 -11.023 -5.375 1 97.81 122 LYS B O 1
ATOM 2396 N N . ALA B 1 123 ? -14.008 -9.578 -4.262 1 98.31 123 ALA B N 1
ATOM 2397 C CA . ALA B 1 123 ? -14.742 -9.188 -5.465 1 98.31 123 ALA B CA 1
ATOM 2398 C C . ALA B 1 123 ? -13.82 -8.5 -6.469 1 98.31 123 ALA B C 1
ATOM 2400 O O . ALA B 1 123 ? -13.914 -8.742 -7.676 1 98.31 123 ALA B O 1
ATOM 2401 N N . LEU B 1 124 ? -12.969 -7.629 -5.988 1 98 124 LEU B N 1
ATOM 2402 C CA . LEU B 1 124 ? -12 -6.965 -6.852 1 98 124 LEU B CA 1
ATOM 2403 C C . LEU B 1 124 ? -11.07 -7.98 -7.516 1 98 124 LEU B C 1
ATOM 2405 O O . LEU B 1 124 ? -10.789 -7.883 -8.711 1 98 124 LEU B O 1
ATOM 2409 N N . PHE B 1 125 ? -10.602 -8.969 -6.75 1 97.88 125 PHE B N 1
ATOM 2410 C CA . PHE B 1 125 ? -9.734 -10.016 -7.273 1 97.88 125 PHE B CA 1
ATOM 2411 C C . PHE B 1 125 ? -10.445 -10.812 -8.359 1 97.88 125 PHE B C 1
ATOM 2413 O O . PHE B 1 125 ? -9.891 -11.031 -9.438 1 97.88 125 PHE B O 1
ATOM 2420 N N . ASP B 1 126 ? -11.68 -11.203 -8.094 1 98 126 ASP B N 1
ATOM 2421 C CA . ASP B 1 126 ? -12.438 -12.039 -9.016 1 98 126 ASP B CA 1
ATOM 2422 C C . ASP B 1 126 ? -12.664 -11.32 -10.352 1 98 126 ASP B C 1
ATOM 2424 O O . ASP B 1 126 ? -12.555 -11.93 -11.414 1 98 126 ASP B O 1
ATOM 2428 N N . THR B 1 127 ? -12.945 -10.102 -10.273 1 98.25 127 THR B N 1
ATOM 2429 C CA . THR B 1 127 ? -13.164 -9.305 -11.477 1 98.25 127 THR B CA 1
ATOM 2430 C C . THR B 1 127 ? -11.898 -9.266 -12.328 1 98.25 127 THR B C 1
ATOM 2432 O O . THR B 1 127 ? -11.945 -9.492 -13.539 1 98.25 127 THR B O 1
ATOM 2435 N N . ARG B 1 128 ? -10.805 -9.016 -11.719 1 97.81 128 ARG B N 1
ATOM 2436 C CA . ARG B 1 128 ? -9.547 -8.938 -12.453 1 97.81 128 ARG B CA 1
ATOM 2437 C C . ARG B 1 128 ? -9.102 -10.32 -12.922 1 97.81 128 ARG B C 1
ATOM 2439 O O . ARG B 1 128 ? -8.492 -10.453 -13.984 1 97.81 128 ARG B O 1
ATOM 2446 N N . HIS B 1 129 ? -9.391 -11.273 -12.07 1 98 129 HIS B N 1
A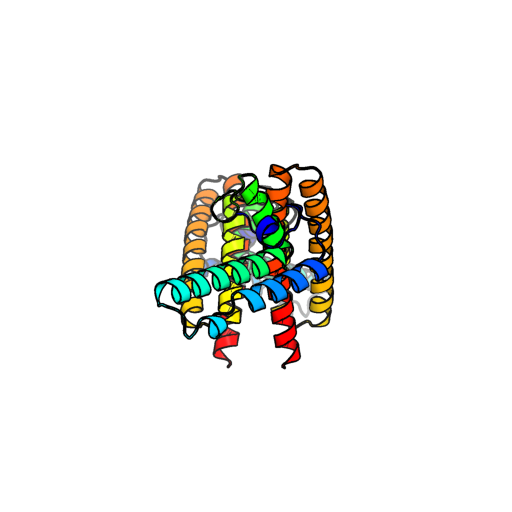TOM 2447 C CA . HIS B 1 129 ? -9.094 -12.648 -12.469 1 98 129 HIS B CA 1
ATOM 2448 C C . HIS B 1 129 ? -9.82 -13.016 -13.758 1 98 129 HIS B C 1
ATOM 2450 O O . HIS B 1 129 ? -9.219 -13.609 -14.664 1 98 129 HIS B O 1
ATOM 2456 N N . GLN B 1 130 ? -11.062 -12.641 -13.867 1 98.19 130 GLN B N 1
ATOM 2457 C CA . GLN B 1 130 ? -11.836 -12.914 -15.07 1 98.19 130 GLN B CA 1
ATOM 2458 C C . GLN B 1 130 ? -11.234 -12.203 -16.281 1 98.19 130 GLN B C 1
ATOM 2460 O O . GLN B 1 130 ? -11.18 -12.766 -17.375 1 98.19 130 GLN B O 1
ATOM 2465 N N . LEU B 1 131 ? -10.844 -11.039 -16.062 1 98.38 131 LEU B N 1
ATOM 2466 C CA . LEU B 1 131 ? -10.18 -10.297 -17.125 1 98.38 131 LEU B CA 1
ATOM 2467 C C . LEU B 1 131 ? -8.906 -11.008 -17.578 1 98.38 131 LEU B C 1
ATOM 2469 O O . LEU B 1 131 ? -8.648 -11.117 -18.781 1 98.38 131 LEU B O 1
ATOM 2473 N N . MET B 1 132 ? -8.102 -11.461 -16.641 1 98.12 132 MET B N 1
ATOM 2474 C CA . MET B 1 132 ? -6.871 -12.188 -16.922 1 98.12 132 MET B CA 1
ATOM 2475 C C . MET B 1 132 ? -7.16 -13.422 -17.781 1 98.12 132 MET B C 1
ATOM 2477 O O . MET B 1 132 ? -6.469 -13.664 -18.766 1 98.12 132 MET B O 1
ATOM 2481 N N . VAL B 1 133 ? -8.227 -14.156 -17.391 1 97.94 133 VAL B N 1
ATOM 2482 C CA . VAL B 1 133 ? -8.586 -15.367 -18.094 1 97.94 133 VAL B CA 1
ATOM 2483 C C . VAL B 1 133 ? -8.914 -15.031 -19.562 1 97.94 133 VAL B C 1
ATOM 2485 O O . VAL B 1 133 ? -8.445 -15.703 -20.469 1 97.94 133 VAL B O 1
ATOM 2488 N N . GLU B 1 134 ? -9.68 -13.977 -19.734 1 98.25 134 GLU B N 1
ATOM 2489 C CA . GLU B 1 134 ? -10.055 -13.547 -21.094 1 98.25 134 GLU B CA 1
ATOM 2490 C C . GLU B 1 134 ? -8.82 -13.141 -21.891 1 98.25 134 GLU B C 1
ATOM 2492 O O . GLU B 1 134 ? -8.695 -13.5 -23.062 1 98.25 134 GLU B O 1
ATOM 2497 N N . GLN B 1 135 ? -7.945 -12.43 -21.297 1 98.31 135 GLN B N 1
ATOM 2498 C CA . GLN B 1 135 ? -6.742 -11.945 -21.969 1 98.31 135 GLN B CA 1
ATOM 2499 C C . GLN B 1 135 ? -5.832 -13.109 -22.359 1 98.31 135 GLN B C 1
ATOM 2501 O O . GLN B 1 135 ? -5.258 -13.109 -23.453 1 98.31 135 GLN B O 1
ATOM 2506 N N . LEU B 1 136 ? -5.668 -14.047 -21.5 1 97.94 136 LEU B N 1
ATOM 2507 C CA . LEU B 1 136 ? -4.855 -15.227 -21.797 1 97.94 136 LEU B CA 1
ATOM 2508 C C . LEU B 1 136 ? -5.477 -16.047 -22.922 1 97.94 136 LEU B C 1
ATOM 2510 O O . LEU B 1 136 ? -4.77 -16.531 -23.812 1 97.94 136 LEU B O 1
ATOM 2514 N N . GLN B 1 137 ? -6.812 -16.172 -22.891 1 96.56 137 GLN B N 1
ATOM 2515 C CA . GLN B 1 137 ? -7.523 -16.906 -23.922 1 96.56 137 GLN B CA 1
ATOM 2516 C C . GLN B 1 137 ? -7.375 -16.234 -25.281 1 96.56 137 GLN B C 1
ATOM 2518 O O . GLN B 1 137 ? -7.254 -16.906 -26.312 1 96.56 137 GLN B O 1
ATOM 2523 N N . ASN B 1 138 ? -7.363 -14.984 -25.281 1 97.44 138 ASN B N 1
ATOM 2524 C CA . ASN B 1 138 ? -7.258 -14.211 -26.516 1 97.44 138 ASN B CA 1
ATOM 2525 C C . ASN B 1 138 ? -5.801 -13.961 -26.906 1 97.44 138 ASN B C 1
ATOM 2527 O O . ASN B 1 138 ? -5.523 -13.227 -27.859 1 97.44 138 ASN B O 1
ATOM 2531 N N . GLU B 1 139 ? -4.918 -14.492 -26.156 1 96.75 139 GLU B N 1
ATOM 2532 C CA . GLU B 1 139 ? -3.479 -14.422 -26.375 1 96.75 139 GLU B CA 1
ATOM 2533 C C . GLU B 1 139 ? -2.994 -12.977 -26.406 1 96.75 139 GLU B C 1
ATOM 2535 O O . GLU B 1 139 ? -2.121 -12.625 -27.203 1 96.75 139 GLU B O 1
ATOM 2540 N N . THR B 1 140 ? -3.695 -12.117 -25.75 1 97.25 140 THR B N 1
ATOM 2541 C CA . THR B 1 140 ? -3.186 -10.773 -25.5 1 97.25 140 THR B CA 1
ATOM 2542 C C . THR B 1 140 ? -2.191 -10.773 -24.344 1 97.25 140 THR B C 1
ATOM 2544 O O . THR B 1 140 ? -2.496 -10.273 -23.266 1 97.25 140 THR B O 1
ATOM 2547 N N . TRP B 1 141 ? -0.968 -11.148 -24.625 1 95.81 141 TRP B N 1
ATOM 2548 C CA . TRP B 1 141 ? 0.004 -11.562 -23.625 1 95.81 141 TRP B CA 1
ATOM 2549 C C . TRP B 1 141 ? 0.472 -10.367 -22.797 1 95.81 141 TRP B C 1
ATOM 2551 O O . TRP B 1 141 ? 0.604 -10.469 -21.562 1 95.81 141 TRP B O 1
ATOM 2561 N N . ASP B 1 142 ? 0.646 -9.219 -23.406 1 94.12 142 ASP B N 1
ATOM 2562 C CA . ASP B 1 142 ? 1.099 -8.031 -22.703 1 94.12 142 ASP B CA 1
ATOM 2563 C C . ASP B 1 142 ? 0.064 -7.578 -21.672 1 94.12 142 ASP B C 1
ATOM 2565 O O . ASP B 1 142 ? 0.407 -7.297 -20.516 1 94.12 142 ASP B O 1
ATOM 2569 N N . ALA B 1 143 ? -1.154 -7.539 -22.156 1 95.88 143 ALA B N 1
ATOM 2570 C CA . ALA B 1 143 ? -2.242 -7.133 -21.266 1 95.88 143 ALA B CA 1
ATOM 2571 C C . ALA B 1 143 ? -2.412 -8.125 -20.109 1 95.88 143 ALA B C 1
ATOM 2573 O O . ALA B 1 143 ? -2.641 -7.723 -18.969 1 95.88 143 ALA B O 1
ATOM 2574 N N . ALA B 1 144 ? -2.285 -9.43 -20.422 1 97.12 144 ALA B N 1
ATOM 2575 C CA . ALA B 1 144 ? -2.402 -10.461 -19.391 1 97.12 144 ALA B CA 1
ATOM 2576 C C . ALA B 1 144 ? -1.291 -10.336 -18.359 1 97.12 144 ALA B C 1
ATOM 2578 O O . ALA B 1 144 ? -1.531 -10.492 -17.156 1 97.12 144 ALA B O 1
ATOM 2579 N N . ALA B 1 145 ? -0.108 -10.031 -18.844 1 95.69 145 ALA B N 1
ATOM 2580 C CA . ALA B 1 145 ? 1.023 -9.867 -17.938 1 95.69 145 ALA B CA 1
ATOM 2581 C C . ALA B 1 145 ? 0.769 -8.734 -16.938 1 95.69 145 ALA B C 1
ATOM 2583 O O . ALA B 1 145 ? 1.015 -8.883 -15.742 1 95.69 145 ALA B O 1
ATOM 2584 N N . ASP B 1 146 ? 0.273 -7.652 -17.438 1 94.56 146 ASP B N 1
ATOM 2585 C CA . ASP B 1 146 ? -0.054 -6.523 -16.578 1 94.56 146 ASP B CA 1
ATOM 2586 C C . ASP B 1 146 ? -1.123 -6.902 -15.555 1 94.56 146 ASP B C 1
ATOM 2588 O O . ASP B 1 146 ? -1.013 -6.559 -14.375 1 94.56 146 ASP B O 1
ATOM 2592 N N . THR B 1 147 ? -2.115 -7.625 -16 1 96.75 147 THR B N 1
ATOM 2593 C CA . THR B 1 147 ? -3.209 -8.031 -15.125 1 96.75 147 THR B CA 1
ATOM 2594 C C . THR B 1 147 ? -2.715 -9 -14.062 1 96.75 147 THR B C 1
ATOM 2596 O O . THR B 1 147 ? -3.127 -8.922 -12.898 1 96.75 147 THR B O 1
ATOM 2599 N N . VAL B 1 148 ? -1.812 -9.898 -14.406 1 96.62 148 VAL B N 1
ATOM 2600 C CA . VAL B 1 148 ? -1.259 -10.836 -13.438 1 96.62 148 VAL B CA 1
ATOM 2601 C C . VAL B 1 148 ? -0.491 -10.078 -12.359 1 96.62 148 VAL B C 1
ATOM 2603 O O . VAL B 1 148 ? -0.615 -10.375 -11.172 1 96.62 148 VAL B O 1
ATOM 2606 N N . ARG B 1 149 ? 0.266 -9.086 -12.773 1 93.69 149 ARG B N 1
ATOM 2607 C CA . ARG B 1 149 ? 0.99 -8.273 -11.805 1 93.69 149 ARG B CA 1
ATOM 2608 C C . ARG B 1 149 ? 0.03 -7.613 -10.82 1 93.69 149 ARG B C 1
ATOM 2610 O O . ARG B 1 149 ? 0.283 -7.602 -9.609 1 93.69 149 ARG B O 1
ATOM 2617 N N . LYS B 1 150 ? -1.003 -7.086 -11.312 1 95.31 150 LYS B N 1
ATOM 2618 C CA . LYS B 1 150 ? -2.004 -6.434 -10.477 1 95.31 150 LYS B CA 1
ATOM 2619 C C . LYS B 1 150 ? -2.662 -7.434 -9.531 1 95.31 150 LYS B C 1
ATOM 2621 O O . LYS B 1 150 ? -2.898 -7.125 -8.359 1 95.31 150 LYS B O 1
ATOM 2626 N N . LEU B 1 151 ? -2.916 -8.586 -10 1 96.81 151 LEU B N 1
ATOM 2627 C CA . LEU B 1 151 ? -3.539 -9.625 -9.188 1 96.81 151 LEU B CA 1
ATOM 2628 C C . LEU B 1 151 ? -2.617 -10.055 -8.055 1 96.81 151 LEU B C 1
ATOM 2630 O O . LEU B 1 151 ? -3.084 -10.414 -6.969 1 96.81 151 LEU B O 1
ATOM 2634 N N . ARG B 1 152 ? -1.345 -10.016 -8.312 1 94.06 152 ARG B N 1
ATOM 2635 C CA . ARG B 1 152 ? -0.402 -10.352 -7.254 1 94.06 152 ARG B CA 1
ATOM 2636 C C . ARG B 1 152 ? -0.549 -9.406 -6.07 1 94.06 152 ARG B C 1
ATOM 2638 O O . ARG B 1 152 ? -0.511 -9.836 -4.914 1 94.06 152 ARG B O 1
ATOM 2645 N N . PHE B 1 153 ? -0.733 -8.125 -6.332 1 93.56 153 PHE B N 1
ATOM 2646 C CA . PHE B 1 153 ? -0.95 -7.141 -5.277 1 93.56 153 PHE B CA 1
ATOM 2647 C C . PHE B 1 153 ? -2.211 -7.469 -4.484 1 93.56 153 PHE B C 1
ATOM 2649 O O . PHE B 1 153 ? -2.199 -7.453 -3.254 1 93.56 153 PHE B O 1
ATOM 2656 N N . LEU B 1 154 ? -3.229 -7.73 -5.195 1 96.38 154 LEU B N 1
ATOM 2657 C CA . LEU B 1 154 ? -4.508 -8.016 -4.555 1 96.38 154 LEU B CA 1
ATOM 2658 C C . LEU B 1 154 ? -4.43 -9.297 -3.73 1 96.38 154 LEU B C 1
ATOM 2660 O O . LEU B 1 154 ? -5.027 -9.383 -2.658 1 96.38 154 LEU B O 1
ATOM 2664 N N . ASP B 1 155 ? -3.732 -10.219 -4.266 1 95.88 155 ASP B N 1
ATOM 2665 C CA . ASP B 1 155 ? -3.572 -11.492 -3.562 1 95.88 155 ASP B CA 1
ATOM 2666 C C . ASP B 1 155 ? -2.844 -11.297 -2.234 1 95.88 155 ASP B C 1
ATOM 2668 O O . ASP B 1 155 ? -3.236 -11.859 -1.214 1 95.88 155 ASP B O 1
ATOM 2672 N N . LYS B 1 156 ? -1.8 -10.547 -2.277 1 94.69 156 LYS B N 1
ATOM 2673 C CA . LYS B 1 156 ? -1.069 -10.242 -1.05 1 94.69 156 LYS B CA 1
ATOM 2674 C C . LYS B 1 156 ? -1.956 -9.508 -0.049 1 94.69 156 LYS B C 1
ATOM 2676 O O . LYS B 1 156 ? -1.906 -9.781 1.152 1 94.69 156 LYS B O 1
ATOM 2681 N N . LEU B 1 157 ? -2.684 -8.578 -0.513 1 96.88 157 LEU B N 1
ATOM 2682 C CA . LEU B 1 157 ? -3.596 -7.82 0.336 1 96.88 157 LEU B CA 1
ATOM 2683 C C . LEU B 1 157 ? -4.637 -8.734 0.968 1 96.88 157 LEU B C 1
ATOM 2685 O O . LEU B 1 157 ? -4.918 -8.633 2.164 1 96.88 157 LEU B O 1
ATOM 2689 N N . ARG B 1 158 ? -5.234 -9.562 0.148 1 96.5 158 ARG B N 1
ATOM 2690 C CA . ARG B 1 158 ? -6.207 -10.531 0.638 1 96.5 158 ARG B CA 1
ATOM 2691 C C . ARG B 1 158 ? -5.609 -11.398 1.74 1 96.5 158 ARG B C 1
ATOM 2693 O O . ARG B 1 158 ? -6.234 -11.609 2.783 1 96.5 158 ARG B O 1
ATOM 2700 N N . SER B 1 159 ? -4.469 -11.914 1.508 1 95.56 159 SER B N 1
ATOM 2701 C CA . SER B 1 159 ? -3.775 -12.742 2.494 1 95.56 159 SER B CA 1
ATOM 2702 C C . SER B 1 159 ? -3.57 -11.984 3.801 1 95.56 159 SER B C 1
ATOM 2704 O O . SER B 1 159 ? -3.791 -12.531 4.883 1 95.56 159 SER B O 1
ATOM 2706 N N . SER B 1 160 ? -3.154 -10.734 3.703 1 95.19 160 SER B N 1
ATOM 2707 C CA . SER B 1 160 ? -2.953 -9.906 4.883 1 95.19 160 SER B CA 1
ATOM 2708 C C . SER B 1 160 ? -4.254 -9.711 5.652 1 95.19 160 SER B C 1
ATOM 2710 O O . SER B 1 160 ? -4.27 -9.766 6.887 1 95.19 160 SER B O 1
ATOM 2712 N N . ALA B 1 161 ? -5.293 -9.492 4.969 1 97 161 ALA B N 1
ATOM 2713 C CA . ALA B 1 161 ? -6.602 -9.289 5.594 1 97 161 ALA B CA 1
ATOM 2714 C C . ALA B 1 161 ? -7.066 -10.562 6.301 1 97 161 ALA B C 1
ATOM 2716 O O . ALA B 1 161 ? -7.613 -10.492 7.406 1 97 161 ALA B O 1
ATOM 2717 N N . GLU B 1 162 ? -6.844 -11.656 5.684 1 95.5 162 GLU B N 1
ATOM 2718 C CA . GLU B 1 162 ? -7.23 -12.93 6.277 1 95.5 162 GLU B CA 1
ATOM 2719 C C . GLU B 1 162 ? -6.414 -13.227 7.531 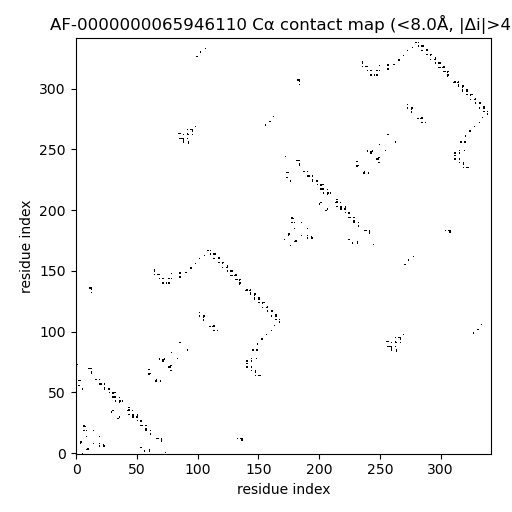1 95.5 162 GLU B C 1
ATOM 2721 O O . GLU B 1 162 ? -6.938 -13.758 8.508 1 95.5 162 GLU B O 1
ATOM 2726 N N . GLU B 1 163 ? -5.211 -12.945 7.496 1 93.62 163 GLU B N 1
ATOM 2727 C CA . GLU B 1 163 ? -4.363 -13.117 8.68 1 93.62 163 GLU B CA 1
ATOM 2728 C C . GLU B 1 163 ? -4.84 -12.234 9.828 1 93.62 163 GLU B C 1
ATOM 2730 O O . GLU B 1 163 ? -4.824 -12.656 10.984 1 93.62 163 GLU B O 1
ATOM 2735 N N . LEU B 1 164 ? -5.156 -11.008 9.516 1 93 164 LEU B N 1
ATOM 2736 C CA . LEU B 1 164 ? -5.695 -10.094 10.523 1 93 164 LEU B CA 1
ATOM 2737 C C . LEU B 1 164 ? -6.969 -10.664 11.141 1 93 164 LEU B C 1
ATOM 2739 O O . LEU B 1 164 ? -7.172 -10.555 12.352 1 93 164 LEU B O 1
ATOM 2743 N N . GLU B 1 165 ? -7.805 -11.258 10.297 1 93.88 165 GLU B N 1
ATOM 2744 C CA . GLU B 1 165 ? -9.039 -11.875 10.766 1 93.88 165 GLU B CA 1
ATOM 2745 C C . GLU B 1 165 ? -8.75 -13 11.758 1 93.88 165 GLU B C 1
ATOM 2747 O O . GLU B 1 165 ? -9.43 -13.125 12.781 1 93.88 165 GLU B O 1
ATOM 2752 N N . GLU B 1 166 ? -7.781 -13.758 11.492 1 91.44 166 GLU B N 1
ATOM 2753 C CA . GLU B 1 166 ? -7.391 -14.852 12.375 1 91.44 166 GLU B CA 1
ATOM 2754 C C . GLU B 1 166 ? -6.895 -14.328 13.719 1 91.44 166 GLU B C 1
ATOM 2756 O O . GLU B 1 166 ? -7.18 -14.914 14.766 1 91.44 166 GLU B O 1
ATOM 2761 N N . LYS B 1 167 ? -6.18 -13.227 13.688 1 86.19 167 LYS B N 1
ATOM 2762 C CA . LYS B 1 167 ? -5.645 -12.633 14.914 1 86.19 167 LYS B CA 1
ATOM 2763 C C . LYS B 1 167 ? -6.758 -12.031 15.766 1 86.19 167 LYS B C 1
ATOM 2765 O O . LYS B 1 167 ? -6.688 -12.062 17 1 86.19 167 LYS B O 1
ATOM 2770 N N . LEU B 1 168 ? -7.719 -11.438 15.133 1 84.62 168 LEU B N 1
ATOM 2771 C CA . LEU B 1 168 ? -8.828 -10.828 15.859 1 84.62 168 LEU B CA 1
ATOM 2772 C C . LEU B 1 168 ? -9.742 -11.898 16.453 1 84.62 168 LEU B C 1
ATOM 2774 O O . LEU B 1 168 ? -10.359 -11.688 17.5 1 84.62 168 LEU B O 1
ATOM 2778 N N . LEU B 1 169 ? -9.875 -12.992 15.766 1 75.56 169 LEU B N 1
ATOM 2779 C CA . LEU B 1 169 ? -10.68 -14.094 16.297 1 75.56 169 LEU B CA 1
ATOM 2780 C C . LEU B 1 169 ? -9.961 -14.789 17.438 1 75.56 169 LEU B C 1
ATOM 2782 O O . LEU B 1 169 ? -10.602 -15.359 18.328 1 75.56 169 LEU B O 1
ATOM 2786 N N . ASP B 1 170 ? -8.617 -15.055 17.453 1 68.19 170 ASP B N 1
ATOM 2787 C CA . ASP B 1 170 ? -7.906 -15.719 18.547 1 68.19 170 ASP B CA 1
ATOM 2788 C C . ASP B 1 170 ? -7.918 -14.867 19.812 1 68.19 170 ASP B C 1
ATOM 2790 O O . ASP B 1 170 ? -7.426 -15.297 20.859 1 68.19 170 ASP B O 1
ATOM 2794 N N . PHE B 1 171 ? -8.406 -13.633 19.766 1 48.09 171 PHE B N 1
ATOM 2795 C CA . PHE B 1 171 ? -8.641 -12.938 21.016 1 48.09 171 PHE B CA 1
ATOM 2796 C C . PHE B 1 171 ? -10.117 -13.008 21.406 1 48.09 171 PHE B C 1
ATOM 2798 O O . PHE B 1 171 ? -10.992 -13.016 20.547 1 48.09 171 PHE B O 1
#

Sequence (342 aa):
MDYFTLFGLPASYTLSLEQLAVRYQDLQRQYHPDKFASAPAAEQLAAVQHSATINQAWQTLRHPLTRAEYLLSLHGFDLASEQHTVRDTAFLMEQLELREELDEIGQAKDEARLEAFIKRVKALFDTRHQLMVEQLQNETWDAAADTVRKLRFLDKLRSSAEELEEKLLDFMDYFTLFGLPASYTLSLEQLAVRYQDLQRQYHPDKFASAPAAEQLAAVQHSATINQAWQTLRHPLTRAEYLLSLHGFDLASEQHTVRDTAFLMEQLELREELDEIGQAKDEARLEAFIKRVKALFDTRHQLMVEQLQNETWDAAADTVRKLRFLDKLRSSAEELEEKLLDF